Protein AF-A0A164H3R4-F1 (afdb_monomer)

Solvent-accessible surface area (backbone atoms only — not comparable to full-atom values): 14476 Å² total; per-residue (Å²): 121,49,76,81,50,93,71,28,43,35,44,79,75,77,85,81,82,90,82,59,91,98,62,91,83,85,85,86,75,83,68,50,74,48,70,80,78,76,74,48,60,90,44,88,71,33,54,30,43,39,97,91,45,80,39,70,26,86,61,69,56,57,51,77,58,96,95,46,72,50,73,58,58,76,92,74,62,77,85,73,75,78,74,88,74,87,80,81,89,84,76,57,55,76,43,81,49,100,46,97,54,38,38,36,38,37,20,82,87,81,40,34,31,46,43,30,36,79,50,65,42,80,62,78,84,60,96,67,52,84,54,34,20,40,32,66,99,45,86,96,42,66,46,70,83,78,84,74,78,88,76,84,79,95,68,85,82,75,80,85,87,84,89,86,90,83,76,69,75,81,46,48,58,60,45,51,53,51,53,49,53,21,29,52,45,30,54,53,50,53,53,47,51,51,51,53,51,51,53,50,52,51,52,51,52,53,51,53,51,52,52,50,52,50,50,52,53,56,53,54,64,68,69,80,115

Sequence (225 aa):
MDITGPNSFALEGHPFVETSWLRTATEKMTNCRLEEVTLQSECPNCTISSPLGDIPGAINDSFKHDLVTLVWDDSWKEA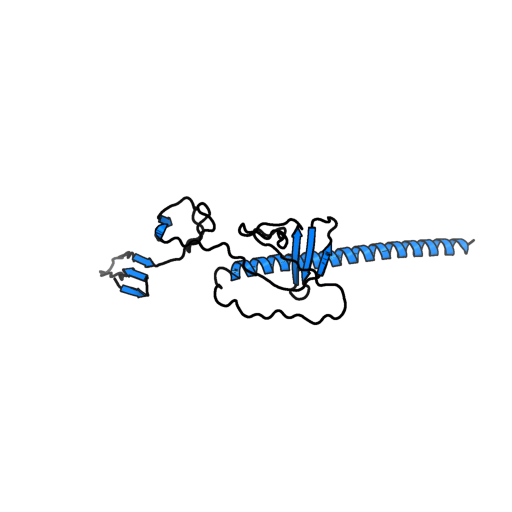KPCELRVIEKGMGVKYSTENDTTFRIRDPIQQLDFIYSMINSSVCGEGNLTSYHPVLGMERVVIAVQEAAKVTDLVEMRPNNTDAVAKMALSELTRVEIEYASHTQYIRDFAMDISNHLAREIRNLQCESRKTAYHAATTTAQYDG

Structure (mmCIF, N/CA/C/O backbone):
data_AF-A0A164H3R4-F1
#
_entry.id   AF-A0A164H3R4-F1
#
loop_
_atom_site.group_PDB
_atom_site.id
_atom_site.type_symbol
_atom_site.label_atom_id
_atom_site.label_alt_id
_atom_site.label_comp_id
_atom_site.label_asym_id
_atom_site.label_entity_id
_atom_site.label_seq_id
_atom_site.pdbx_PDB_ins_code
_atom_site.Cartn_x
_atom_site.Cartn_y
_atom_site.Cartn_z
_atom_site.occupancy
_atom_site.B_iso_or_equiv
_atom_site.auth_seq_id
_atom_site.auth_comp_id
_atom_site.auth_asym_id
_atom_site.auth_atom_id
_atom_site.pdbx_PDB_model_num
ATOM 1 N N . MET A 1 1 ? -14.624 -15.456 41.904 1.00 50.94 1 MET A N 1
ATOM 2 C CA . MET A 1 1 ? -14.276 -14.466 40.870 1.00 50.94 1 MET A CA 1
ATOM 3 C C . MET A 1 1 ? -12.791 -14.298 41.019 1.00 50.94 1 MET A C 1
ATOM 5 O O . MET A 1 1 ? -12.366 -13.735 42.022 1.00 50.94 1 MET A O 1
ATOM 9 N N . ASP A 1 2 ? -12.039 -14.923 40.125 1.00 53.31 2 ASP A N 1
ATOM 10 C CA . ASP A 1 2 ? -10.587 -14.945 40.231 1.00 53.31 2 ASP A CA 1
ATOM 11 C C . ASP A 1 2 ? -10.027 -13.811 39.380 1.00 53.31 2 ASP A C 1
ATOM 13 O O . ASP A 1 2 ? -10.433 -13.598 38.233 1.00 53.31 2 ASP A O 1
ATOM 17 N N . ILE A 1 3 ? -9.142 -13.025 39.991 1.00 54.06 3 ILE A N 1
ATOM 18 C CA . ILE A 1 3 ? -8.429 -11.943 39.320 1.00 54.06 3 ILE A CA 1
ATOM 19 C C . ILE A 1 3 ? -7.242 -12.601 38.619 1.00 54.06 3 ILE A C 1
ATOM 21 O O . ILE A 1 3 ? -6.241 -12.927 39.254 1.00 54.06 3 ILE A O 1
ATOM 25 N N . THR A 1 4 ? -7.379 -12.843 37.318 1.00 54.72 4 THR A N 1
ATOM 26 C CA . THR A 1 4 ? -6.371 -13.536 36.499 1.00 54.72 4 THR A CA 1
ATOM 27 C C . THR A 1 4 ? -5.275 -12.595 35.980 1.00 54.72 4 THR A C 1
ATOM 29 O O . THR A 1 4 ? -4.299 -13.054 35.394 1.00 54.72 4 THR A O 1
ATOM 32 N N . GLY A 1 5 ? -5.408 -11.284 36.213 1.00 55.53 5 GLY A N 1
ATOM 33 C CA . GLY A 1 5 ? -4.424 -10.250 35.880 1.00 55.53 5 GLY A CA 1
ATOM 34 C C . GLY A 1 5 ? -4.969 -8.833 36.119 1.00 55.53 5 GLY A C 1
ATOM 35 O O . GLY A 1 5 ? -6.126 -8.688 36.520 1.00 55.53 5 GLY A O 1
ATOM 36 N N . PRO A 1 6 ? -4.172 -7.772 35.882 1.00 56.38 6 PRO A N 1
ATOM 37 C CA . PRO A 1 6 ? -4.704 -6.412 35.842 1.00 56.38 6 PRO A CA 1
ATOM 38 C C . PRO A 1 6 ? -5.775 -6.325 34.741 1.00 56.38 6 PRO A C 1
ATOM 40 O O . PRO A 1 6 ? -5.517 -6.691 33.599 1.00 56.38 6 PRO A O 1
ATOM 43 N N . ASN A 1 7 ? -6.983 -5.891 35.108 1.00 67.19 7 ASN A N 1
ATOM 44 C CA . ASN A 1 7 ? -8.137 -5.679 34.219 1.00 67.19 7 ASN A CA 1
ATOM 45 C C . ASN A 1 7 ? -8.673 -6.930 33.481 1.00 67.19 7 ASN A C 1
ATOM 47 O O . ASN A 1 7 ? -9.357 -6.809 32.465 1.00 67.19 7 ASN A O 1
ATOM 51 N N . SER A 1 8 ? -8.418 -8.135 34.009 1.00 70.75 8 SER A N 1
ATOM 52 C CA . SER A 1 8 ? -9.007 -9.392 33.522 1.00 70.75 8 SER A CA 1
ATOM 53 C C . SER A 1 8 ? -9.721 -10.112 34.667 1.00 70.75 8 SER A C 1
ATOM 55 O O . SER A 1 8 ? -9.124 -10.382 35.712 1.00 70.75 8 SER A O 1
ATOM 57 N N . PHE A 1 9 ? -11.007 -10.409 34.477 1.00 75.25 9 PHE A N 1
ATOM 58 C CA . PHE A 1 9 ? -11.846 -11.084 35.465 1.00 75.25 9 PHE A CA 1
ATOM 59 C C . PHE A 1 9 ? -12.451 -12.343 34.863 1.00 75.25 9 PHE A C 1
ATOM 61 O O . PHE A 1 9 ? -13.141 -12.280 33.844 1.00 75.25 9 PHE A O 1
ATOM 68 N N . ALA A 1 10 ? -12.248 -13.478 35.526 1.00 76.25 10 ALA A N 1
ATOM 69 C CA . ALA A 1 10 ? -12.825 -14.744 35.105 1.00 76.25 10 ALA A CA 1
ATOM 70 C C . ALA A 1 10 ? -13.746 -15.319 36.189 1.00 76.25 10 ALA A C 1
ATOM 72 O O . ALA A 1 10 ? -13.447 -15.329 37.391 1.00 76.25 10 ALA A O 1
ATOM 73 N N . LEU A 1 11 ? -14.904 -15.801 35.747 1.00 77.62 11 LEU A N 1
ATOM 74 C CA . LEU A 1 11 ? -15.735 -16.734 36.486 1.00 77.62 11 LEU A CA 1
ATOM 75 C C . LEU A 1 11 ? -15.581 -18.094 35.815 1.00 77.62 11 LEU A C 1
ATOM 77 O O . LEU A 1 11 ? -16.298 -18.429 34.869 1.00 77.62 11 LEU A O 1
ATOM 81 N N . GLU A 1 12 ? -14.607 -18.845 36.309 1.00 76.19 12 GLU A N 1
ATOM 82 C CA . GLU A 1 12 ? -14.369 -20.216 35.894 1.00 76.19 12 GLU A CA 1
ATOM 83 C C . GLU A 1 12 ? -15.122 -21.158 36.820 1.00 76.19 12 GLU A C 1
ATOM 85 O O . GLU A 1 12 ? -15.046 -21.057 38.047 1.00 76.19 12 GLU A O 1
ATOM 90 N N . GLY A 1 13 ? -15.854 -22.093 36.232 1.00 69.00 13 GLY A N 1
ATOM 91 C CA . GLY A 1 13 ? -16.275 -23.277 36.949 1.00 69.00 13 GLY A CA 1
ATOM 92 C C . GLY A 1 13 ? -15.837 -24.525 36.210 1.00 69.00 13 GLY A C 1
ATOM 93 O O . GLY A 1 13 ? -15.609 -24.531 34.999 1.00 69.00 13 GLY A O 1
ATOM 94 N N . HIS A 1 14 ? -15.683 -25.586 36.983 1.00 73.38 14 HIS A N 1
ATOM 95 C CA . HIS A 1 14 ? -15.232 -26.872 36.490 1.00 73.38 14 HIS A CA 1
ATOM 96 C C . HIS A 1 14 ? -16.456 -27.778 36.368 1.00 73.38 14 HIS A C 1
ATOM 98 O O . HIS A 1 14 ? -17.249 -27.816 37.313 1.00 73.38 14 HIS A O 1
ATOM 104 N N . PRO A 1 15 ? -16.638 -28.487 35.241 1.00 73.06 15 PRO A N 1
ATOM 105 C CA . PRO A 1 15 ? -17.716 -29.457 35.134 1.00 73.06 15 PRO A CA 1
ATOM 106 C C . PRO A 1 15 ? -17.504 -30.552 36.186 1.00 73.06 15 PRO A C 1
ATOM 108 O O . PRO A 1 15 ? -16.414 -31.123 36.293 1.00 73.06 15 PRO A O 1
ATOM 111 N N . PHE A 1 16 ? -18.537 -30.825 36.974 1.00 72.88 16 PHE A N 1
ATOM 112 C CA . PHE A 1 16 ? -18.572 -31.901 37.946 1.00 72.88 16 PHE A CA 1
ATOM 113 C C . PHE A 1 16 ? -19.740 -32.835 37.631 1.00 72.88 16 PHE A C 1
ATOM 115 O O . PHE A 1 16 ? -20.909 -32.508 37.831 1.00 72.88 16 PHE A O 1
ATOM 122 N N . VAL A 1 17 ? -19.408 -34.054 37.204 1.00 72.94 17 VAL A N 1
ATOM 123 C CA . VAL A 1 17 ? -20.405 -35.064 36.848 1.00 72.94 17 VAL A CA 1
ATOM 124 C C . VAL A 1 17 ? -20.301 -36.258 37.784 1.00 72.94 17 VAL A C 1
ATOM 126 O O . VAL A 1 17 ? -19.368 -37.056 37.699 1.00 72.94 17 VAL A O 1
ATOM 129 N N . GLU A 1 18 ? -21.305 -36.424 38.640 1.00 68.88 18 GLU A N 1
ATOM 130 C CA . GLU A 1 18 ? -21.523 -37.666 39.377 1.00 68.88 18 GLU A CA 1
ATOM 131 C C . GLU A 1 18 ? -22.267 -38.660 38.466 1.00 68.88 18 GLU A C 1
ATOM 133 O O . GLU A 1 18 ? -23.335 -38.357 37.929 1.00 68.88 18 GLU A O 1
ATOM 138 N N . THR A 1 19 ? -21.687 -39.841 38.225 1.00 68.06 19 THR A N 1
ATOM 139 C CA . THR A 1 19 ? -22.251 -40.832 37.290 1.00 68.06 19 THR A CA 1
ATOM 140 C C . THR A 1 19 ? -22.719 -42.095 38.008 1.00 68.06 19 THR A C 1
ATOM 142 O O . THR A 1 19 ? -22.221 -42.463 39.069 1.00 68.06 19 THR A O 1
ATOM 145 N N . SER A 1 20 ? -23.698 -42.777 37.410 1.00 74.25 20 SER A N 1
ATOM 146 C CA . SER A 1 20 ? -24.171 -44.102 37.828 1.00 74.25 20 SER A CA 1
ATOM 147 C C . SER A 1 20 ? -23.976 -45.103 36.689 1.00 74.25 20 SER A C 1
ATOM 149 O O . SER A 1 20 ? -23.917 -44.723 35.517 1.00 74.25 20 SER A O 1
ATOM 151 N N . TRP A 1 21 ? -23.847 -46.389 37.031 1.00 72.81 21 TRP A N 1
ATOM 152 C CA . TRP A 1 21 ? -23.578 -47.450 36.057 1.00 72.81 21 TRP A CA 1
ATOM 153 C C . TRP A 1 21 ? -24.630 -47.467 34.934 1.00 72.81 21 TRP A C 1
ATOM 155 O O . TRP A 1 21 ? -25.827 -47.346 35.192 1.00 72.81 21 TRP A O 1
ATOM 165 N N . LEU A 1 22 ? -24.165 -47.652 33.691 1.00 74.62 22 LEU A N 1
ATOM 166 C CA . LEU A 1 22 ? -24.975 -47.742 32.462 1.00 74.62 22 LEU A CA 1
ATOM 167 C C . LEU A 1 22 ? -25.736 -46.463 32.055 1.00 74.62 22 LEU A C 1
ATOM 169 O O . LEU A 1 22 ? -26.706 -46.545 31.301 1.00 74.62 22 LEU A O 1
ATOM 173 N N . ARG A 1 23 ? -25.303 -45.273 32.493 1.00 74.19 23 ARG A N 1
ATOM 174 C CA . ARG A 1 23 ? -25.837 -43.992 32.000 1.00 74.19 23 ARG A CA 1
ATOM 175 C C . ARG A 1 23 ? -24.753 -43.123 31.376 1.00 74.19 23 ARG A C 1
ATOM 177 O O . ARG A 1 23 ? -23.666 -42.981 31.926 1.00 74.19 23 ARG A O 1
ATOM 184 N N . THR A 1 24 ? -25.086 -42.484 30.259 1.00 76.12 24 THR A N 1
ATOM 185 C CA . THR A 1 24 ? -24.310 -41.370 29.707 1.00 76.12 24 THR A CA 1
ATOM 186 C C . THR A 1 24 ? -24.853 -40.077 30.306 1.00 76.12 24 THR A C 1
ATOM 188 O O . THR A 1 24 ? -26.028 -39.764 30.126 1.00 76.12 24 THR A O 1
ATOM 191 N N . ALA A 1 25 ? -24.014 -39.340 31.029 1.00 75.81 25 ALA A N 1
ATOM 192 C CA . ALA A 1 25 ? -24.326 -37.999 31.507 1.00 75.81 25 ALA A CA 1
ATOM 193 C C . ALA A 1 25 ? -23.465 -36.989 30.743 1.00 75.81 25 ALA A C 1
ATOM 195 O O . ALA A 1 25 ? -22.264 -37.193 30.573 1.00 75.81 25 ALA A O 1
ATOM 196 N N . THR A 1 26 ? -24.087 -35.912 30.273 1.00 75.06 26 THR A N 1
ATOM 197 C CA . THR A 1 26 ? -23.406 -34.778 29.642 1.00 75.06 26 THR A CA 1
ATOM 198 C C . THR A 1 26 ? -23.711 -33.530 30.443 1.00 75.06 26 THR A C 1
ATOM 200 O O . THR A 1 26 ? -24.868 -33.116 30.509 1.00 75.06 26 THR A O 1
ATOM 203 N N . GLU A 1 27 ? -22.680 -32.921 31.012 1.00 77.88 27 GLU A N 1
ATOM 204 C CA . GLU A 1 27 ? -22.771 -31.604 31.626 1.00 77.88 27 GLU A CA 1
ATOM 205 C C . GLU A 1 27 ? -22.155 -30.569 30.688 1.00 77.88 27 GLU A C 1
ATOM 207 O O . GLU A 1 27 ? -21.152 -30.824 30.018 1.00 77.88 27 GLU A O 1
ATOM 212 N N . LYS A 1 28 ? -22.792 -29.403 30.609 1.00 76.81 28 LYS A N 1
ATOM 213 C CA . LYS A 1 28 ? -22.273 -28.250 29.883 1.00 76.81 28 LYS A CA 1
ATOM 214 C C . LYS A 1 28 ? -21.987 -27.161 30.898 1.00 76.81 28 LYS A C 1
ATOM 216 O O . LYS A 1 28 ? -22.884 -26.785 31.645 1.00 76.81 28 LYS A O 1
ATOM 221 N N . MET A 1 29 ? -20.764 -26.649 30.875 1.00 77.50 29 MET A N 1
ATOM 222 C CA . MET A 1 29 ? -20.365 -25.493 31.666 1.00 77.50 29 MET A CA 1
ATOM 223 C C . MET A 1 29 ? -20.132 -24.297 30.745 1.00 77.50 29 MET A C 1
ATOM 225 O O . MET A 1 29 ? -19.685 -24.456 29.609 1.00 77.50 29 MET A O 1
ATOM 229 N N . THR A 1 30 ? -20.473 -23.099 31.210 1.00 80.00 30 THR A N 1
ATOM 230 C CA . THR A 1 30 ? -20.231 -21.841 30.494 1.00 80.00 30 THR A CA 1
ATOM 231 C C . THR A 1 30 ? -19.463 -20.918 31.420 1.00 80.00 30 THR A C 1
ATOM 233 O O . THR A 1 30 ? -19.979 -20.519 32.460 1.00 80.00 30 THR A O 1
ATOM 236 N N . ASN A 1 31 ? -18.227 -20.608 31.041 1.00 81.75 31 ASN A N 1
ATOM 237 C CA . ASN A 1 31 ? -17.371 -19.698 31.791 1.00 81.75 31 ASN A CA 1
ATOM 238 C C . ASN A 1 31 ? -17.560 -18.274 31.270 1.00 81.75 31 ASN A C 1
ATOM 240 O O . ASN A 1 31 ? -17.675 -18.062 30.061 1.00 81.75 31 ASN A O 1
ATOM 244 N N . CYS A 1 32 ? -17.565 -17.305 32.182 1.00 83.12 32 CYS A N 1
ATOM 245 C CA . CYS A 1 32 ? -17.643 -15.890 31.835 1.00 83.12 32 CYS A CA 1
ATOM 246 C C . CYS A 1 32 ? -16.270 -15.255 32.024 1.00 83.12 32 CYS A C 1
ATOM 248 O O . CYS A 1 32 ? -15.650 -15.426 33.073 1.00 83.12 32 CYS A O 1
ATOM 250 N N . ARG A 1 33 ? -15.812 -14.492 31.033 1.00 84.25 33 ARG A N 1
ATOM 251 C CA . ARG A 1 33 ? -14.551 -13.753 31.096 1.00 84.25 33 ARG A CA 1
ATOM 252 C C . ARG A 1 33 ? -14.782 -12.315 30.656 1.00 84.25 33 ARG A C 1
ATOM 254 O O . ARG A 1 33 ? -15.471 -12.082 29.667 1.00 84.25 33 ARG A O 1
ATOM 261 N N . LEU A 1 34 ? -14.210 -11.380 31.400 1.00 87.38 34 LEU A N 1
ATOM 262 C CA . LEU A 1 34 ? -14.180 -9.960 31.085 1.00 87.38 34 LEU A CA 1
ATOM 263 C C . LEU A 1 34 ? -12.723 -9.539 30.924 1.00 87.38 34 LEU A C 1
ATOM 265 O O . LEU A 1 34 ? -11.925 -9.752 31.836 1.00 87.38 34 LEU A O 1
ATOM 269 N N . GLU A 1 35 ? -12.391 -8.953 29.778 1.00 84.88 35 GLU A N 1
ATOM 270 C CA . GLU A 1 35 ? -11.041 -8.490 29.459 1.00 84.88 35 GLU A CA 1
ATOM 271 C C . GLU A 1 35 ? -11.088 -7.105 28.829 1.00 84.88 35 GLU A C 1
ATOM 273 O O . GLU A 1 35 ? -11.971 -6.812 28.021 1.00 84.88 35 GLU A O 1
ATOM 278 N N . GLU A 1 36 ? -10.115 -6.271 29.180 1.00 84.44 36 GLU A N 1
ATOM 279 C CA . GLU A 1 36 ? -9.886 -5.007 28.495 1.00 84.44 36 GLU A CA 1
ATOM 280 C C . GLU A 1 36 ? -9.239 -5.250 27.127 1.00 84.44 36 GLU A C 1
ATOM 282 O O . GLU A 1 36 ? -8.265 -5.994 26.996 1.00 84.44 36 GLU A O 1
ATOM 287 N N . VAL A 1 37 ? -9.779 -4.602 26.097 1.00 84.31 37 VAL A N 1
ATOM 288 C CA . VAL A 1 37 ? -9.265 -4.666 24.729 1.00 84.31 37 VAL A CA 1
ATOM 289 C C . VAL A 1 37 ? -9.191 -3.272 24.131 1.00 84.31 37 VAL A C 1
ATOM 291 O O . VAL A 1 37 ? -9.938 -2.374 24.511 1.00 84.31 37 VAL A O 1
ATOM 294 N N . THR A 1 38 ? -8.295 -3.091 23.164 1.00 82.69 38 THR A N 1
ATOM 295 C CA . THR A 1 38 ? -8.162 -1.812 22.461 1.00 82.69 38 THR A CA 1
ATOM 296 C C . THR A 1 38 ? -8.998 -1.823 21.188 1.00 82.69 38 THR A C 1
ATOM 298 O O . THR A 1 38 ? -8.930 -2.766 20.400 1.00 82.69 38 THR A O 1
ATOM 301 N N . LEU A 1 39 ? -9.786 -0.766 21.001 1.00 83.38 39 LEU A N 1
ATOM 302 C CA . LEU A 1 39 ? -10.551 -0.503 19.785 1.00 83.38 39 LEU A CA 1
ATOM 303 C C . LEU A 1 39 ? -9.950 0.715 19.092 1.00 83.38 39 LEU A C 1
ATOM 305 O O . LEU A 1 39 ? -9.566 1.682 19.752 1.00 83.38 39 LEU A O 1
ATOM 309 N N . GLN A 1 40 ? -9.846 0.670 17.767 1.00 82.31 40 GLN A N 1
ATOM 310 C CA . GLN A 1 40 ? -9.266 1.763 16.987 1.00 82.31 40 GLN A CA 1
ATOM 311 C C . GLN A 1 40 ? -10.179 2.108 15.820 1.00 82.31 40 GLN A C 1
ATOM 313 O O . GLN A 1 40 ? -10.639 1.227 15.106 1.00 82.31 40 GLN A O 1
ATOM 318 N N . SER A 1 41 ? -10.436 3.395 15.616 1.00 80.75 41 SER A N 1
ATOM 319 C CA . SER A 1 41 ? -11.149 3.886 14.441 1.00 80.75 41 SER A CA 1
ATOM 320 C C . SER A 1 41 ? -10.475 5.148 13.933 1.00 80.75 41 SER A C 1
ATOM 322 O O . SER A 1 41 ? -10.015 5.981 14.715 1.00 80.75 41 SER A O 1
ATOM 324 N N . GLU A 1 42 ? -10.404 5.275 12.615 1.00 73.62 42 GLU A N 1
ATOM 325 C CA . GLU A 1 42 ? -9.741 6.392 11.941 1.00 73.62 42 GLU A CA 1
ATOM 326 C C . GLU A 1 42 ? -10.621 7.640 11.875 1.00 73.62 42 GLU A C 1
ATOM 328 O O . GLU A 1 42 ? -10.118 8.758 11.787 1.00 73.62 42 GLU A O 1
ATOM 333 N N . CYS A 1 43 ? -11.944 7.464 11.906 1.00 74.00 43 CYS A N 1
ATOM 334 C CA . CYS A 1 43 ? -12.896 8.562 11.838 1.00 74.00 43 CYS A CA 1
ATOM 335 C C . CYS A 1 43 ? -14.201 8.221 12.574 1.00 74.00 43 CYS A C 1
ATOM 337 O O . CYS A 1 43 ? -14.516 7.046 12.737 1.00 74.00 43 CYS A O 1
ATOM 339 N N . PRO A 1 44 ? -15.006 9.218 12.996 1.00 71.75 44 PRO A N 1
ATOM 340 C CA . PRO A 1 44 ? -16.217 8.984 13.790 1.00 71.75 44 PRO A CA 1
ATOM 341 C C . PRO A 1 44 ? -17.216 7.975 13.204 1.00 71.75 44 PRO A C 1
ATOM 343 O O . PRO A 1 44 ? -17.887 7.309 13.973 1.00 71.75 44 PRO A O 1
ATOM 346 N N . ASN A 1 45 ? -17.277 7.832 11.875 1.00 74.62 45 ASN A N 1
ATOM 347 C CA . ASN A 1 45 ? -18.178 6.897 11.186 1.00 74.62 45 ASN A CA 1
ATOM 348 C C . ASN A 1 45 ? -17.427 5.800 10.405 1.00 74.62 45 ASN A C 1
ATOM 350 O O . ASN A 1 45 ? -18.017 5.127 9.560 1.00 74.62 45 ASN A O 1
ATOM 354 N N . CYS A 1 46 ? -16.123 5.651 10.637 1.00 81.56 46 CYS A N 1
ATOM 355 C CA . CYS A 1 46 ? -15.301 4.632 9.993 1.00 81.56 46 CYS A CA 1
ATOM 356 C C . CYS A 1 46 ? -15.433 3.300 10.725 1.00 81.56 46 CYS A C 1
ATOM 358 O O . CYS A 1 46 ? -15.795 3.255 11.900 1.00 81.56 46 CYS A O 1
ATOM 360 N N . THR A 1 47 ? -15.091 2.212 10.040 1.00 83.94 47 THR A N 1
ATOM 361 C CA . THR A 1 47 ? -14.986 0.891 10.658 1.00 83.94 47 THR A CA 1
ATOM 362 C C . THR A 1 47 ? -14.084 0.933 11.889 1.00 83.94 47 THR A C 1
ATOM 364 O O . THR A 1 47 ? -13.019 1.552 11.882 1.00 83.94 47 THR A O 1
ATOM 367 N N . ILE A 1 48 ? -14.537 0.289 12.959 1.00 85.19 48 ILE A N 1
ATOM 368 C CA . ILE A 1 48 ? -13.784 0.145 14.199 1.00 85.19 48 ILE A CA 1
ATOM 369 C C . ILE A 1 48 ? -13.024 -1.174 14.100 1.00 85.19 48 ILE A C 1
ATOM 371 O O . ILE A 1 48 ? -13.633 -2.241 14.031 1.00 85.19 48 ILE A O 1
ATOM 375 N N . SER A 1 49 ? -11.700 -1.104 14.101 1.00 82.56 49 SER A N 1
ATOM 376 C CA . SER A 1 49 ? -10.841 -2.276 14.189 1.00 82.56 49 SER A CA 1
ATOM 377 C C . SER A 1 49 ? -10.887 -2.827 15.614 1.00 82.56 49 SER A C 1
ATOM 379 O O . SER A 1 49 ? -10.638 -2.100 16.585 1.00 82.56 49 SER A O 1
ATOM 381 N N . SER A 1 50 ? -11.234 -4.107 15.738 1.00 83.19 50 SER A N 1
ATOM 382 C CA . SER A 1 50 ? -11.326 -4.824 17.008 1.00 83.19 50 SER A CA 1
ATOM 383 C C . SER A 1 50 ? -10.601 -6.172 16.937 1.00 83.19 50 SER A C 1
ATOM 385 O O . SER A 1 50 ? -10.374 -6.692 15.842 1.00 83.19 50 SER A O 1
ATOM 387 N N . PRO A 1 51 ? -10.313 -6.819 18.083 1.00 79.94 51 PRO A N 1
ATOM 388 C CA . PRO A 1 51 ? -9.800 -8.191 18.098 1.00 79.94 51 PRO A CA 1
ATOM 389 C C . PRO A 1 51 ? -10.723 -9.221 17.425 1.00 79.94 51 PRO A C 1
ATOM 391 O O . PRO A 1 51 ? -10.276 -10.318 17.104 1.00 79.94 51 PRO A O 1
ATOM 394 N N . LEU A 1 52 ? -12.004 -8.887 17.225 1.00 80.88 52 LEU A N 1
ATOM 395 C CA . LEU A 1 52 ? -12.990 -9.732 16.543 1.00 80.88 52 LEU A CA 1
ATOM 396 C C . LEU A 1 52 ? -13.070 -9.448 15.032 1.00 80.88 52 LEU A C 1
ATOM 398 O O . LEU A 1 52 ? -13.879 -10.060 14.341 1.00 80.88 52 LEU A O 1
ATOM 402 N N . GLY A 1 53 ? -12.244 -8.527 14.527 1.00 81.00 53 GLY A N 1
ATOM 403 C CA . GLY A 1 53 ? -12.294 -8.009 13.163 1.00 81.00 53 GLY A CA 1
ATOM 404 C C . GLY A 1 53 ? -12.936 -6.624 13.082 1.00 81.00 53 GLY A C 1
ATOM 405 O O . GLY A 1 53 ? -13.076 -5.921 14.089 1.00 81.00 53 GLY A O 1
ATOM 406 N N . ASP A 1 54 ? -13.309 -6.230 11.868 1.00 82.75 54 ASP A N 1
ATOM 407 C CA . ASP A 1 54 ? -13.843 -4.899 11.590 1.00 82.75 54 ASP A CA 1
ATOM 408 C C . ASP A 1 54 ? -15.330 -4.795 11.941 1.00 82.75 54 ASP A C 1
ATOM 410 O O . ASP A 1 54 ? -16.170 -5.568 11.474 1.00 82.75 54 ASP A O 1
ATOM 414 N N . ILE A 1 55 ? -15.657 -3.796 12.757 1.00 86.19 55 ILE A N 1
ATOM 415 C CA . ILE A 1 55 ? -17.011 -3.507 13.228 1.00 86.19 55 ILE A CA 1
ATOM 416 C C . ILE A 1 55 ? -17.544 -2.270 12.491 1.00 86.19 55 ILE A C 1
ATOM 418 O O . ILE A 1 55 ? -16.794 -1.313 12.274 1.00 86.19 55 ILE A O 1
ATOM 422 N N . PRO A 1 56 ? -18.837 -2.221 12.124 1.00 82.56 56 PRO A N 1
ATOM 423 C CA . PRO A 1 56 ? -19.441 -1.017 11.564 1.00 82.56 56 PRO A CA 1
ATOM 424 C C . PRO A 1 56 ? -19.348 0.178 12.526 1.00 82.56 56 PRO A C 1
ATOM 426 O O . PRO A 1 56 ? -19.788 0.096 13.669 1.00 82.56 56 PRO A O 1
ATOM 429 N N . GLY A 1 57 ? -18.842 1.315 12.042 1.00 75.12 57 GLY A N 1
ATOM 430 C CA . GLY A 1 57 ? -18.621 2.519 12.857 1.00 75.12 57 GLY A CA 1
ATOM 431 C C . GLY A 1 57 ? -19.870 3.243 13.350 1.00 75.12 57 GLY A C 1
ATOM 432 O O . GLY A 1 57 ? -19.775 4.077 14.236 1.00 75.12 57 GLY A O 1
ATOM 433 N N . ALA A 1 58 ? -21.043 2.944 12.785 1.00 74.75 58 ALA A N 1
ATOM 434 C CA . ALA A 1 58 ? -22.309 3.566 13.185 1.00 74.75 58 ALA A CA 1
ATOM 435 C C . ALA A 1 58 ? -22.904 2.974 14.477 1.00 74.75 58 ALA A C 1
ATOM 437 O O . ALA A 1 58 ? -24.001 3.357 14.884 1.00 74.75 58 ALA A O 1
ATOM 438 N N . ILE A 1 59 ? -22.234 1.983 15.066 1.00 77.00 59 ILE A N 1
ATOM 439 C CA . ILE A 1 59 ? -22.675 1.310 16.281 1.00 77.00 59 ILE A CA 1
ATOM 440 C C . ILE A 1 59 ? -22.065 2.046 17.466 1.00 77.00 59 ILE A C 1
ATOM 442 O O . ILE A 1 59 ? -20.853 2.234 17.519 1.00 77.00 59 ILE A O 1
ATOM 446 N N . ASN A 1 60 ? -22.911 2.423 18.418 1.00 77.50 60 ASN A N 1
ATOM 447 C CA . ASN A 1 60 ? -22.490 3.079 19.646 1.00 77.50 60 ASN A CA 1
ATOM 448 C C . ASN A 1 60 ? -22.610 2.104 20.820 1.00 77.50 60 ASN A C 1
ATOM 450 O O . ASN A 1 60 ? -23.456 1.204 20.808 1.00 77.50 60 ASN A O 1
ATOM 454 N N . ASP A 1 61 ? -21.773 2.320 21.829 1.00 82.75 61 ASP A N 1
ATOM 455 C CA . ASP A 1 61 ? -21.752 1.667 23.142 1.00 82.75 61 ASP A CA 1
ATOM 456 C C . ASP A 1 61 ? -21.366 0.184 23.162 1.00 82.75 61 ASP A C 1
ATOM 458 O O . ASP A 1 61 ? -20.577 -0.241 24.006 1.00 82.75 61 ASP A O 1
ATOM 462 N N . SER A 1 62 ? -21.928 -0.646 22.280 1.00 88.44 62 SER A N 1
ATOM 463 C CA . SER A 1 62 ? -21.658 -2.082 22.310 1.00 88.44 62 SER A CA 1
ATOM 464 C C . SER A 1 62 ? -21.82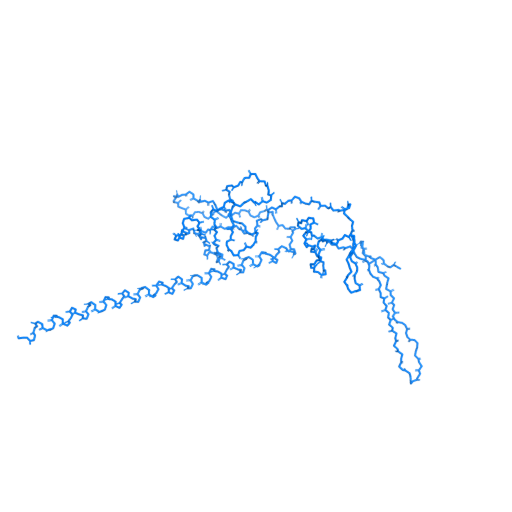8 -2.787 20.974 1.00 88.44 62 SER A C 1
ATOM 466 O O . SER A 1 62 ? -22.697 -2.464 20.168 1.00 88.44 62 SER A O 1
ATOM 468 N N . PHE A 1 63 ? -21.032 -3.835 20.783 1.00 89.25 63 PHE A N 1
ATOM 469 C CA . PHE A 1 63 ? -21.134 -4.744 19.654 1.00 89.25 63 PHE A CA 1
ATOM 470 C C . PHE A 1 63 ? -21.089 -6.186 20.138 1.00 89.25 63 PHE A C 1
ATOM 472 O O . PHE A 1 63 ? -20.198 -6.574 20.891 1.00 89.25 63 PHE A O 1
ATOM 479 N N . LYS A 1 64 ? -22.044 -6.996 19.684 1.00 88.50 64 LYS A N 1
ATOM 480 C CA . LYS A 1 64 ? -22.112 -8.415 20.017 1.00 88.50 64 LYS A CA 1
ATOM 481 C C . LYS A 1 64 ? -21.823 -9.259 18.784 1.00 88.50 64 LYS A C 1
ATOM 483 O O . LYS A 1 64 ? -22.520 -9.138 17.779 1.00 88.50 64 LYS A O 1
ATOM 488 N N . HIS A 1 65 ? -20.869 -10.171 18.919 1.00 85.69 65 HIS A N 1
ATOM 489 C CA . HIS A 1 65 ? -20.581 -11.212 17.944 1.00 85.69 65 HIS A CA 1
ATOM 490 C C . HIS A 1 65 ? -20.567 -12.572 18.654 1.00 85.69 65 HIS A C 1
ATOM 492 O O . HIS A 1 65 ? -19.728 -12.832 19.517 1.00 85.69 65 HIS A O 1
ATOM 498 N N . ASP A 1 66 ? -21.518 -13.441 18.310 1.00 86.31 66 ASP A N 1
ATOM 499 C CA . ASP A 1 66 ? -21.750 -14.738 18.959 1.00 86.31 66 ASP A CA 1
ATOM 500 C C . ASP A 1 66 ? -21.882 -14.654 20.495 1.00 86.31 66 ASP A C 1
ATOM 502 O O . ASP A 1 66 ? -22.886 -14.159 21.021 1.00 86.31 66 ASP A O 1
ATOM 506 N N . LEU A 1 67 ? -20.886 -15.178 21.216 1.00 85.25 67 LEU A N 1
ATOM 507 C CA . LEU A 1 67 ? -20.816 -15.233 22.679 1.00 85.25 67 LEU A CA 1
ATOM 508 C C . LEU A 1 67 ? -19.969 -14.099 23.274 1.00 85.25 67 LEU A C 1
ATOM 510 O O . LEU A 1 67 ? -19.831 -14.031 24.493 1.00 85.25 67 LEU A O 1
ATOM 514 N N . VAL A 1 68 ? -19.409 -13.223 22.437 1.00 88.00 68 VAL A N 1
ATOM 515 C CA . VAL A 1 68 ? -18.555 -12.113 22.861 1.00 88.00 68 VAL A CA 1
ATOM 516 C C . VAL A 1 68 ? -19.295 -10.796 22.666 1.00 88.00 68 VAL A C 1
ATOM 518 O O . VAL A 1 68 ? -19.888 -10.543 21.615 1.00 88.00 68 VAL A O 1
ATOM 521 N N . THR A 1 69 ? -19.236 -9.941 23.683 1.00 90.12 69 THR A N 1
ATOM 522 C CA . THR A 1 69 ? -19.767 -8.579 23.632 1.00 90.12 69 THR A CA 1
ATOM 523 C C . THR A 1 69 ? -18.637 -7.613 23.939 1.00 90.12 69 THR A C 1
ATOM 525 O O . THR A 1 69 ? -18.023 -7.689 25.000 1.00 90.12 69 THR A O 1
ATOM 528 N N . LEU A 1 70 ? -18.377 -6.707 23.008 1.00 89.31 70 LEU A N 1
ATOM 529 C CA . LEU A 1 70 ? -17.510 -5.556 23.194 1.00 89.31 70 LEU A CA 1
ATOM 530 C C . LEU A 1 70 ? -18.361 -4.395 23.692 1.00 89.31 70 LEU A C 1
ATOM 532 O O . LEU A 1 70 ? -19.459 -4.178 23.180 1.00 89.31 70 LEU A O 1
ATOM 536 N N . VAL A 1 71 ? -17.860 -3.669 24.685 1.00 89.44 71 VAL A N 1
ATOM 537 C CA . VAL A 1 71 ? -18.523 -2.499 25.265 1.00 89.44 71 VAL A CA 1
ATOM 538 C C . VAL A 1 71 ? -17.491 -1.389 25.383 1.00 89.44 71 VAL A C 1
ATOM 540 O O . VAL A 1 71 ? -16.375 -1.637 25.837 1.00 89.44 71 VAL A O 1
ATOM 543 N N . TRP A 1 72 ? -17.855 -0.185 24.962 1.00 89.12 72 TRP A N 1
ATOM 544 C CA . TRP A 1 72 ? -17.022 1.006 25.055 1.00 89.12 72 TRP A CA 1
ATOM 545 C C . TRP A 1 72 ? -17.888 2.234 25.327 1.00 89.12 72 TRP A C 1
ATOM 547 O O . TRP A 1 72 ? -19.103 2.201 25.174 1.00 89.12 72 TRP A O 1
ATOM 557 N N . ASP A 1 73 ? -17.252 3.318 25.750 1.00 84.69 73 ASP A N 1
ATOM 558 C CA . ASP A 1 73 ? -17.902 4.602 25.994 1.00 84.69 73 ASP A CA 1
ATOM 559 C C . ASP A 1 73 ? -17.028 5.696 25.374 1.00 84.69 73 ASP A C 1
ATOM 561 O O . ASP A 1 73 ? -15.808 5.730 25.574 1.00 84.69 73 ASP A O 1
ATOM 565 N N . ASP A 1 74 ? -17.661 6.579 24.603 1.00 81.19 74 ASP A N 1
ATOM 566 C CA . ASP A 1 74 ? -17.010 7.690 23.908 1.00 81.19 74 ASP A CA 1
ATOM 567 C C . ASP A 1 74 ? -16.316 8.671 24.867 1.00 81.19 74 ASP A C 1
ATOM 569 O O . ASP A 1 74 ? -15.401 9.385 24.462 1.00 81.19 74 ASP A O 1
ATOM 573 N N . SER A 1 75 ? -16.683 8.678 26.150 1.00 81.69 75 SER A N 1
ATOM 574 C CA . SER A 1 75 ? -16.025 9.472 27.197 1.00 81.69 75 SER A CA 1
ATOM 575 C C . SER A 1 75 ? -14.550 9.100 27.393 1.00 81.69 75 SER A C 1
ATOM 577 O O . SER A 1 75 ? -13.761 9.928 27.843 1.00 81.69 75 SER A O 1
ATOM 579 N N . TRP A 1 76 ? -14.170 7.869 27.038 1.00 75.06 76 TRP A N 1
ATOM 580 C CA . TRP A 1 76 ? -12.798 7.351 27.112 1.00 75.06 76 TRP A CA 1
ATOM 581 C C . TRP A 1 76 ? -12.084 7.391 25.760 1.0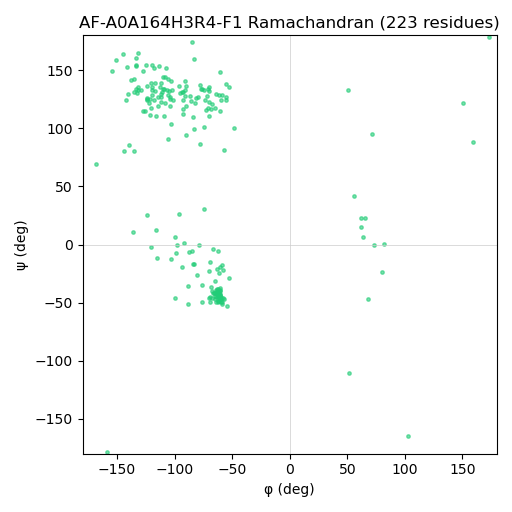0 75.06 76 TRP A C 1
ATOM 583 O O . TRP A 1 76 ? -10.979 6.868 25.612 1.00 75.06 76 TRP A O 1
ATOM 593 N N . LYS A 1 77 ? -12.711 7.998 24.749 1.00 79.56 77 LYS A N 1
ATOM 594 C CA . LYS A 1 77 ? -12.144 8.107 23.414 1.00 79.56 77 LYS A CA 1
ATOM 595 C C . LYS A 1 77 ? -10.964 9.067 23.417 1.00 79.56 77 LYS A C 1
ATOM 597 O O . LYS A 1 77 ? -11.114 10.285 23.493 1.00 79.56 77 LYS A O 1
ATOM 602 N N . GLU A 1 78 ? -9.779 8.512 23.229 1.00 80.62 78 GLU A N 1
ATOM 603 C CA . GLU A 1 78 ? -8.582 9.298 22.968 1.00 80.62 78 GLU A CA 1
ATOM 604 C C . GLU A 1 78 ? -8.488 9.624 21.474 1.00 80.62 78 GLU A C 1
ATOM 606 O O . GLU A 1 78 ? -8.211 8.761 20.637 1.00 80.62 78 GLU A O 1
ATOM 611 N N . ALA A 1 79 ? -8.699 10.893 21.123 1.00 74.88 79 ALA A N 1
ATOM 612 C CA . ALA A 1 79 ? -8.391 11.383 19.788 1.00 74.88 79 ALA A CA 1
ATOM 613 C C . ALA A 1 79 ? -6.872 11.531 19.650 1.00 74.88 79 ALA A C 1
ATOM 615 O O . ALA A 1 79 ? -6.279 12.503 20.121 1.00 74.88 79 ALA A O 1
ATOM 616 N N . LYS A 1 80 ? -6.231 10.559 18.999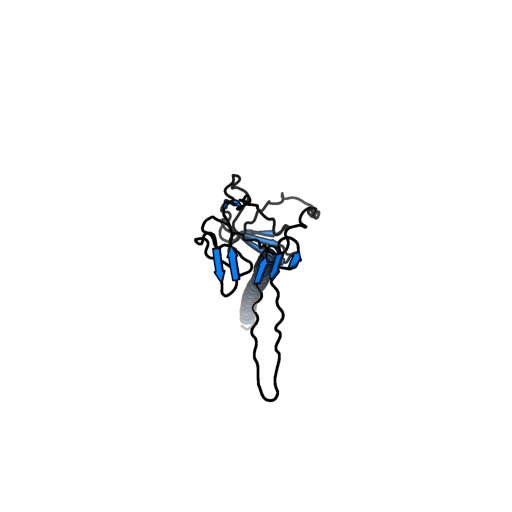 1.00 72.75 80 LYS A N 1
ATOM 617 C CA . LYS A 1 80 ? -4.830 10.706 18.600 1.00 72.75 80 LYS A CA 1
ATOM 618 C C . LYS A 1 80 ? -4.755 11.616 17.372 1.00 72.75 80 LYS A C 1
ATOM 620 O O . LYS A 1 80 ? -5.546 11.427 16.444 1.00 72.75 80 LYS A O 1
ATOM 625 N N . PRO A 1 81 ? -3.844 12.606 17.348 1.00 70.94 81 PRO A N 1
ATOM 626 C CA . PRO A 1 81 ? -3.626 13.397 16.147 1.00 70.94 81 PRO A CA 1
ATOM 627 C C . PRO A 1 81 ? -3.170 12.476 15.014 1.00 70.94 81 PRO A C 1
ATOM 629 O O . PRO A 1 81 ? -2.516 11.459 15.252 1.00 70.94 81 PRO A O 1
ATOM 632 N N . CYS A 1 82 ? -3.528 12.832 13.783 1.00 69.94 82 CYS A N 1
ATOM 633 C CA . CYS A 1 82 ? -3.076 12.100 12.610 1.00 69.94 82 CYS A CA 1
ATOM 634 C C . CYS A 1 82 ? -1.541 12.156 12.550 1.00 69.94 82 CYS A C 1
ATOM 636 O O . CYS A 1 82 ? -0.953 13.231 12.440 1.00 69.94 82 CYS A O 1
ATOM 638 N N . GLU A 1 83 ? -0.901 10.994 12.687 1.00 70.19 83 GLU A N 1
ATOM 639 C CA . GLU A 1 83 ? 0.552 10.853 12.781 1.00 70.19 83 GLU A CA 1
ATOM 640 C C . GLU A 1 83 ? 1.065 10.163 11.515 1.00 70.19 83 GLU A C 1
ATOM 642 O O . GLU A 1 83 ? 0.653 9.051 11.177 1.00 70.19 83 GLU A O 1
ATOM 647 N N . LEU A 1 84 ? 1.981 10.825 10.808 1.00 70.75 84 LEU A N 1
ATOM 648 C CA . LEU A 1 84 ? 2.702 10.212 9.701 1.00 70.75 84 LEU A CA 1
ATOM 649 C C . LEU A 1 84 ? 3.707 9.204 10.247 1.00 70.75 84 LEU A C 1
ATOM 651 O O . LEU A 1 84 ? 4.556 9.538 11.071 1.00 70.75 84 LEU A O 1
ATOM 655 N N . ARG A 1 85 ? 3.656 7.980 9.725 1.00 74.88 85 ARG A N 1
ATOM 656 C CA . ARG A 1 85 ? 4.664 6.964 10.009 1.00 74.88 85 ARG A CA 1
ATOM 657 C C . ARG A 1 85 ? 5.596 6.824 8.818 1.00 74.88 85 ARG A C 1
ATOM 659 O O . ARG A 1 85 ? 5.148 6.532 7.712 1.00 74.88 85 ARG A O 1
ATOM 666 N N . VAL A 1 86 ? 6.896 6.974 9.055 1.00 77.56 86 VAL A N 1
ATOM 667 C CA . VAL A 1 86 ? 7.908 6.608 8.060 1.00 77.56 86 VAL A CA 1
ATOM 668 C C . VAL A 1 86 ? 7.944 5.086 7.977 1.00 77.56 86 VAL A C 1
ATOM 670 O O . VAL A 1 86 ? 8.196 4.416 8.975 1.00 77.56 86 VAL A O 1
ATOM 673 N N . ILE A 1 87 ? 7.615 4.558 6.802 1.00 78.56 87 ILE A N 1
ATOM 674 C CA . ILE A 1 87 ? 7.590 3.116 6.536 1.00 78.56 87 ILE A CA 1
ATOM 675 C C . ILE A 1 87 ? 8.971 2.675 6.076 1.00 78.56 87 ILE A C 1
ATOM 677 O O . ILE A 1 87 ? 9.538 1.776 6.675 1.00 78.56 87 ILE A O 1
ATOM 681 N N . GLU A 1 88 ? 9.518 3.378 5.085 1.00 79.62 88 GLU A N 1
ATOM 682 C CA . GLU A 1 88 ? 10.834 3.105 4.524 1.00 79.62 88 GLU A CA 1
ATOM 683 C C . GLU A 1 88 ? 11.589 4.388 4.184 1.00 79.62 88 GLU A C 1
ATOM 685 O O . GLU A 1 88 ? 10.992 5.434 3.900 1.00 79.62 88 GLU A O 1
ATOM 690 N N . LYS A 1 89 ? 12.922 4.304 4.210 1.00 83.31 89 LYS A N 1
ATOM 691 C CA . LYS A 1 89 ? 13.822 5.395 3.821 1.00 83.31 89 LYS A CA 1
ATOM 692 C C . LYS A 1 89 ? 15.027 4.833 3.077 1.00 83.31 89 LYS A C 1
ATOM 694 O O . LYS A 1 89 ? 15.771 4.020 3.611 1.00 83.31 89 LYS A O 1
ATOM 699 N N . GLY A 1 90 ? 15.263 5.330 1.869 1.00 81.56 90 GLY A N 1
ATOM 700 C CA . GLY A 1 90 ? 16.355 4.863 1.019 1.00 81.56 90 GLY A CA 1
ATOM 701 C C . GLY A 1 90 ? 16.741 5.875 -0.050 1.00 81.56 90 GLY A C 1
ATOM 702 O O . GLY A 1 90 ? 16.182 6.972 -0.124 1.00 81.56 90 GLY A O 1
ATOM 703 N N . MET A 1 91 ? 17.714 5.495 -0.874 1.00 81.75 91 MET A N 1
ATOM 704 C CA . MET A 1 91 ? 18.112 6.242 -2.064 1.00 81.75 91 MET A CA 1
ATOM 705 C C . MET A 1 91 ? 17.712 5.443 -3.298 1.00 81.75 91 MET A C 1
ATOM 707 O O . MET A 1 91 ? 18.019 4.261 -3.404 1.00 81.75 91 MET A O 1
ATOM 711 N N . GLY A 1 92 ? 17.060 6.103 -4.249 1.00 84.12 92 GLY A N 1
ATOM 712 C CA . GLY A 1 92 ? 16.626 5.477 -5.489 1.00 84.12 92 GLY A CA 1
ATOM 713 C C . GLY A 1 92 ? 16.968 6.319 -6.707 1.00 84.12 92 GLY A C 1
ATOM 714 O O . GLY A 1 92 ? 17.195 7.527 -6.620 1.00 84.12 92 GLY A O 1
ATOM 715 N N . VAL A 1 93 ? 16.984 5.670 -7.865 1.00 85.81 93 VAL A N 1
ATOM 716 C CA . VAL A 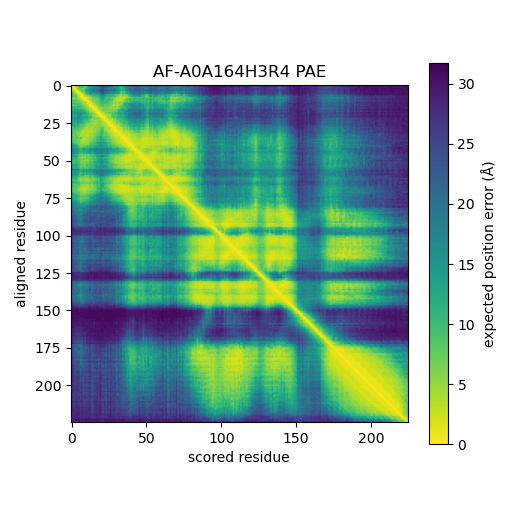1 93 ? 17.104 6.332 -9.161 1.00 85.81 93 VAL A CA 1
ATOM 717 C C . VAL A 1 93 ? 15.708 6.741 -9.617 1.00 85.81 93 VAL A C 1
ATOM 719 O O . VAL A 1 93 ? 14.811 5.902 -9.719 1.00 85.81 93 VAL A O 1
ATOM 722 N N . LYS A 1 94 ? 15.522 8.037 -9.882 1.00 86.50 94 LYS A N 1
ATOM 723 C CA . LYS A 1 94 ? 14.281 8.597 -10.424 1.00 86.50 94 LYS A CA 1
ATOM 724 C C . LYS A 1 94 ? 14.298 8.523 -11.951 1.00 86.50 94 LYS A C 1
ATOM 726 O O . LYS A 1 94 ? 15.216 9.030 -12.593 1.00 86.50 94 LYS A O 1
ATOM 731 N N . TYR A 1 95 ? 13.250 7.948 -12.521 1.00 83.06 95 TYR A N 1
ATOM 732 C CA . TYR A 1 95 ? 12.982 7.900 -13.952 1.00 83.06 95 TYR A CA 1
ATOM 733 C C . TYR A 1 95 ? 11.750 8.752 -14.260 1.00 83.06 95 TYR A C 1
ATOM 735 O O . TYR A 1 95 ? 10.734 8.680 -13.561 1.00 83.06 95 TYR A O 1
ATOM 743 N N . SER A 1 96 ? 11.839 9.556 -15.320 1.00 76.06 96 SER A N 1
ATOM 744 C CA . SER A 1 96 ? 10.658 10.198 -15.898 1.00 76.06 96 SER A CA 1
ATOM 745 C C . SER A 1 96 ? 9.893 9.165 -16.713 1.00 76.06 96 SER A C 1
ATOM 747 O O . SER A 1 96 ? 10.503 8.423 -17.486 1.00 76.06 96 SER A O 1
ATOM 749 N N . THR A 1 97 ? 8.575 9.105 -16.542 1.00 70.06 97 THR A N 1
ATOM 750 C CA . THR A 1 97 ? 7.720 8.354 -17.472 1.00 70.06 97 THR A CA 1
ATOM 751 C C . THR A 1 97 ? 7.369 9.230 -18.679 1.00 70.06 97 THR A C 1
ATOM 753 O O . THR A 1 97 ? 7.734 10.405 -18.709 1.00 70.06 97 THR A O 1
ATOM 756 N N . GLU A 1 98 ? 6.688 8.672 -19.687 1.00 66.62 98 GLU A N 1
ATOM 757 C CA . GLU A 1 98 ? 6.244 9.426 -20.877 1.00 66.62 98 GLU A CA 1
ATOM 758 C C . GLU A 1 98 ? 5.345 10.630 -20.534 1.00 66.62 98 GLU A C 1
ATOM 760 O O . GLU A 1 98 ? 5.270 11.571 -21.320 1.00 66.62 98 GLU A O 1
ATOM 765 N N . ASN A 1 99 ? 4.709 10.628 -19.354 1.00 68.06 99 ASN A N 1
ATOM 766 C CA . ASN A 1 99 ? 3.923 11.744 -18.839 1.00 68.06 99 ASN A CA 1
ATOM 767 C C . ASN A 1 99 ? 4.702 12.493 -17.743 1.00 68.06 99 ASN A C 1
ATOM 769 O O . ASN A 1 99 ? 5.062 11.896 -16.727 1.00 68.06 99 ASN A O 1
ATOM 773 N N . ASP A 1 100 ? 4.845 13.816 -17.883 1.00 70.56 100 ASP A N 1
ATOM 774 C CA . ASP A 1 100 ? 5.517 14.706 -16.908 1.00 70.56 100 ASP A CA 1
ATOM 775 C C . ASP A 1 100 ? 4.842 14.751 -15.520 1.00 70.56 100 ASP A C 1
ATOM 777 O O . ASP A 1 100 ? 5.345 15.370 -14.583 1.00 70.56 100 ASP A O 1
ATOM 781 N N . THR A 1 101 ? 3.686 14.107 -15.365 1.00 81.44 101 THR A N 1
ATOM 782 C CA . THR A 1 101 ? 2.935 14.039 -14.107 1.00 81.44 101 THR A CA 1
ATOM 783 C C . THR A 1 101 ? 3.262 12.806 -13.274 1.00 81.44 101 THR A C 1
ATOM 785 O O . THR A 1 101 ? 2.967 12.796 -12.079 1.00 81.44 101 THR A O 1
ATOM 788 N N . THR A 1 102 ? 3.832 11.759 -13.876 1.00 87.50 102 THR A N 1
ATOM 789 C CA . THR A 1 102 ? 4.105 10.482 -13.207 1.00 87.50 102 THR A CA 1
ATOM 790 C C . THR A 1 102 ? 5.590 10.170 -13.215 1.00 87.50 102 THR A C 1
ATOM 792 O O . THR A 1 102 ? 6.278 10.250 -14.232 1.00 87.50 102 THR A O 1
ATOM 795 N N . PHE A 1 103 ? 6.094 9.776 -12.056 1.00 88.00 103 PHE A N 1
ATOM 796 C CA . PHE A 1 103 ? 7.499 9.476 -11.857 1.00 88.00 103 PHE A CA 1
ATOM 797 C C . PHE A 1 103 ? 7.642 8.099 -11.246 1.00 88.00 103 PHE A C 1
ATOM 799 O O . PHE A 1 103 ? 6.791 7.633 -10.491 1.00 88.00 103 PHE A O 1
ATOM 806 N N . ARG A 1 104 ? 8.751 7.456 -11.579 1.00 89.25 104 ARG A N 1
ATOM 807 C CA . ARG A 1 104 ? 9.123 6.164 -11.028 1.00 89.25 104 ARG A CA 1
ATOM 808 C C . ARG A 1 104 ? 10.415 6.324 -10.256 1.00 89.25 104 ARG A C 1
ATOM 810 O O . ARG A 1 104 ? 11.362 6.908 -10.775 1.00 89.25 104 ARG A O 1
ATOM 817 N N . ILE A 1 105 ? 10.473 5.793 -9.047 1.00 89.75 105 ILE A N 1
ATOM 818 C CA . ILE A 1 105 ? 11.703 5.701 -8.269 1.00 89.75 105 ILE A CA 1
ATOM 819 C C . ILE A 1 105 ? 11.997 4.236 -7.978 1.00 89.75 105 ILE A C 1
ATOM 821 O O . ILE A 1 105 ? 11.132 3.502 -7.505 1.00 89.75 105 ILE A O 1
ATOM 825 N N . ARG A 1 106 ? 13.225 3.823 -8.286 1.00 88.62 106 ARG A N 1
ATOM 826 C CA . ARG A 1 106 ? 13.693 2.448 -8.124 1.00 88.62 106 ARG A CA 1
ATOM 827 C C . ARG A 1 106 ? 14.894 2.436 -7.189 1.00 88.62 106 ARG A C 1
ATOM 829 O O . ARG A 1 106 ? 15.872 3.129 -7.467 1.00 88.62 106 ARG A O 1
ATOM 836 N N . ASP A 1 107 ? 14.840 1.649 -6.124 1.00 87.69 107 ASP A N 1
ATOM 837 C CA . ASP A 1 107 ? 15.968 1.361 -5.232 1.00 87.69 107 ASP A CA 1
ATOM 838 C C . ASP A 1 107 ? 16.505 -0.045 -5.568 1.00 87.69 107 ASP A C 1
ATOM 840 O O . ASP A 1 107 ? 15.872 -1.042 -5.215 1.00 87.69 107 ASP A O 1
ATOM 844 N N . PRO A 1 108 ? 17.646 -0.168 -6.275 1.00 84.12 108 PRO A N 1
ATOM 845 C CA . PRO A 1 108 ? 18.210 -1.470 -6.633 1.00 84.12 108 PRO A CA 1
ATOM 846 C C . PRO A 1 108 ? 18.779 -2.248 -5.441 1.00 84.12 108 PRO A C 1
ATOM 848 O O . PRO A 1 108 ? 18.924 -3.465 -5.536 1.00 84.12 108 PRO A O 1
ATOM 851 N N . ILE A 1 109 ? 19.138 -1.561 -4.349 1.00 82.44 109 ILE A N 1
ATOM 852 C CA . ILE A 1 109 ? 19.755 -2.178 -3.168 1.00 82.44 109 ILE A CA 1
ATOM 853 C C . ILE A 1 109 ? 18.677 -2.910 -2.380 1.00 82.44 109 ILE A C 1
ATOM 855 O O . ILE A 1 109 ? 18.835 -4.084 -2.055 1.00 82.44 109 ILE A O 1
ATOM 859 N N . GLN A 1 110 ? 17.566 -2.223 -2.122 1.00 81.69 110 GLN A N 1
ATOM 860 C CA . GLN A 1 110 ? 16.426 -2.787 -1.399 1.00 81.69 110 GLN A CA 1
ATOM 861 C C . GLN A 1 110 ? 15.437 -3.510 -2.320 1.00 81.69 110 GLN A C 1
ATOM 863 O O . GLN A 1 110 ? 14.515 -4.163 -1.843 1.00 81.69 110 GLN A O 1
ATOM 868 N N . GLN A 1 111 ? 15.649 -3.430 -3.638 1.00 86.94 111 GLN A N 1
ATOM 869 C CA . GLN A 1 111 ? 14.788 -4.021 -4.665 1.00 86.94 111 GLN A CA 1
ATOM 870 C C . GLN A 1 111 ? 13.339 -3.543 -4.544 1.00 86.94 111 GLN A C 1
ATOM 872 O O . GLN A 1 111 ? 12.406 -4.334 -4.675 1.00 86.94 111 GLN A O 1
ATOM 877 N N . LEU A 1 112 ? 13.172 -2.246 -4.283 1.00 87.31 112 LEU A N 1
ATOM 878 C CA . LEU A 1 112 ? 11.879 -1.585 -4.162 1.00 87.31 112 LEU A CA 1
ATOM 879 C C . LEU A 1 112 ? 11.652 -0.692 -5.373 1.00 87.31 112 LEU A C 1
ATOM 881 O O . LEU A 1 112 ? 12.576 -0.056 -5.891 1.00 87.31 112 LEU A O 1
ATOM 885 N N . ASP A 1 113 ? 10.408 -0.626 -5.817 1.00 89.06 113 ASP A N 1
ATOM 886 C CA . ASP A 1 113 ? 10.015 0.220 -6.926 1.00 89.06 113 ASP A CA 1
ATOM 887 C C . ASP A 1 113 ? 8.664 0.865 -6.641 1.00 89.06 113 ASP A C 1
ATOM 889 O O . ASP A 1 113 ? 7.707 0.191 -6.265 1.00 89.06 113 ASP A O 1
ATOM 893 N N . PHE A 1 114 ? 8.611 2.184 -6.805 1.00 8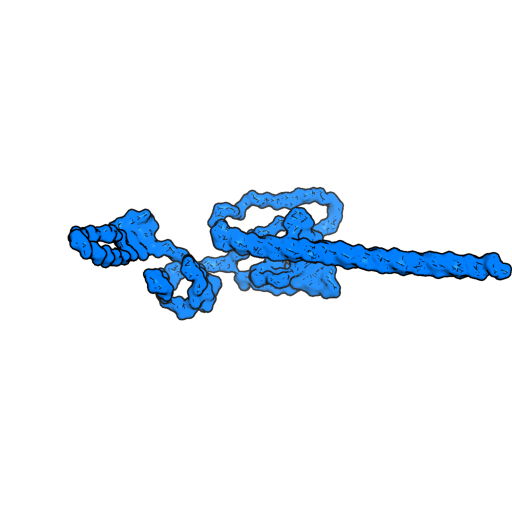9.50 114 PHE A N 1
ATOM 894 C CA . PHE A 1 114 ? 7.418 2.977 -6.553 1.00 89.50 114 PHE A CA 1
ATOM 895 C C . PHE A 1 114 ? 7.133 3.871 -7.751 1.00 89.50 114 PHE A C 1
ATOM 897 O O . PHE A 1 114 ? 8.011 4.586 -8.243 1.00 89.50 114 PHE A O 1
ATOM 904 N N . ILE A 1 115 ? 5.876 3.886 -8.184 1.00 89.81 115 ILE A N 1
ATOM 905 C CA . ILE A 1 115 ? 5.373 4.861 -9.149 1.00 89.81 115 ILE A CA 1
ATOM 906 C C . ILE A 1 115 ? 4.512 5.854 -8.382 1.00 89.81 115 ILE A C 1
ATOM 908 O O . ILE A 1 115 ? 3.614 5.454 -7.649 1.00 89.81 115 ILE A O 1
ATOM 912 N N . TYR A 1 116 ? 4.771 7.144 -8.543 1.00 89.06 116 TYR A N 1
ATOM 913 C CA . TYR A 1 116 ? 4.047 8.197 -7.844 1.00 89.06 116 TYR A CA 1
ATOM 914 C C . TYR A 1 116 ? 3.637 9.321 -8.791 1.00 89.06 116 TYR A C 1
ATOM 916 O O . TYR A 1 116 ? 4.261 9.557 -9.829 1.00 89.06 116 TYR A O 1
ATOM 924 N N . SER A 1 117 ? 2.564 10.020 -8.428 1.00 87.56 117 SER A N 1
ATOM 925 C CA . SER A 1 117 ? 2.084 11.187 -9.169 1.00 87.56 117 SER A CA 1
ATOM 926 C C . SER A 1 117 ? 2.613 12.466 -8.530 1.00 87.56 117 SER A C 1
ATOM 928 O O . SER A 1 117 ? 2.501 12.626 -7.322 1.00 87.56 117 SER A O 1
ATOM 930 N N . MET A 1 118 ? 3.090 13.433 -9.314 1.00 81.69 118 MET A N 1
ATOM 931 C CA . MET A 1 118 ? 3.552 14.748 -8.828 1.00 81.69 118 MET A CA 1
ATOM 932 C C . MET A 1 118 ? 2.390 15.680 -8.431 1.00 81.69 118 MET A C 1
ATOM 934 O O . MET A 1 118 ? 2.453 16.897 -8.571 1.00 81.69 118 MET A O 1
ATOM 938 N N . ILE A 1 119 ? 1.287 15.100 -7.964 1.00 81.12 119 ILE A N 1
ATOM 939 C CA . ILE A 1 119 ? 0.172 15.839 -7.389 1.00 81.12 119 ILE A CA 1
ATOM 940 C C . ILE A 1 119 ? 0.445 15.921 -5.894 1.00 81.12 119 ILE A C 1
ATOM 942 O O . ILE A 1 119 ? 0.816 14.936 -5.255 1.00 81.12 119 ILE A O 1
ATOM 946 N N . ASN A 1 120 ? 0.284 17.114 -5.346 1.00 78.25 120 ASN A N 1
ATOM 947 C CA . ASN A 1 120 ? 0.409 17.347 -3.921 1.00 78.25 120 ASN A CA 1
ATOM 948 C C . ASN A 1 120 ? -0.744 16.654 -3.193 1.00 78.25 120 ASN A C 1
ATOM 950 O O . ASN A 1 120 ? -1.909 16.955 -3.453 1.00 78.25 120 ASN A O 1
ATOM 954 N N . SER A 1 121 ? -0.420 15.731 -2.288 1.00 73.94 121 SER A N 1
ATOM 955 C CA . SER A 1 121 ? -1.410 15.082 -1.432 1.00 73.94 121 SER A CA 1
ATOM 956 C C . SER A 1 121 ? -1.382 15.710 -0.047 1.00 73.94 121 SER A C 1
ATOM 958 O O . SER A 1 121 ? -0.343 15.733 0.613 1.00 73.94 121 SER A O 1
ATOM 960 N N . SER A 1 122 ? -2.534 16.191 0.424 1.00 70.19 122 SER A N 1
ATOM 961 C CA . SER A 1 122 ? -2.689 16.563 1.827 1.00 70.19 122 SER A CA 1
ATOM 962 C C . SER A 1 122 ? -2.749 15.292 2.663 1.00 70.19 122 SER A C 1
ATOM 964 O O . SER A 1 122 ? -3.693 14.512 2.533 1.00 70.19 122 SER A O 1
ATOM 966 N N . VAL A 1 123 ? -1.768 15.092 3.535 1.00 68.25 123 VAL A N 1
ATOM 967 C CA . VAL A 1 123 ? -1.825 14.039 4.549 1.00 68.25 123 VAL A CA 1
ATOM 968 C C . VAL A 1 123 ? -2.074 14.700 5.894 1.00 68.25 123 VAL A C 1
ATOM 970 O O . VAL A 1 123 ? -1.464 15.721 6.198 1.00 68.25 123 VAL A O 1
ATOM 973 N N . CYS A 1 124 ? -3.019 14.163 6.667 1.00 67.69 124 CYS A N 1
ATOM 974 C CA . CYS A 1 124 ? -3.377 14.671 7.994 1.00 67.69 124 CYS A CA 1
ATOM 975 C C . CYS A 1 124 ? -3.924 16.112 8.070 1.00 67.69 124 CYS A C 1
ATOM 977 O O . CYS A 1 124 ? -4.012 16.668 9.158 1.00 67.69 124 CYS A O 1
ATOM 979 N N . GLY A 1 125 ? -4.342 16.723 6.957 1.00 61.62 125 GLY A N 1
ATOM 980 C CA . GLY A 1 125 ? -5.037 18.019 6.969 1.00 61.62 125 GLY A CA 1
ATOM 981 C C . GLY A 1 125 ? -4.175 19.256 7.278 1.00 61.62 125 GLY A C 1
ATOM 982 O O . GLY A 1 125 ? -4.706 20.363 7.225 1.00 61.62 125 GLY A O 1
ATOM 983 N N . GLU A 1 126 ? -2.866 19.119 7.521 1.00 53.00 126 GLU A N 1
ATOM 984 C CA . GLU A 1 126 ? -1.967 20.250 7.803 1.00 53.00 126 GLU A CA 1
ATOM 985 C C . GLU A 1 126 ? -0.974 20.554 6.661 1.00 53.00 126 GLU A C 1
ATOM 987 O O . GLU A 1 126 ? -0.005 19.848 6.398 1.00 53.00 126 GLU A O 1
ATOM 992 N N . GLY A 1 127 ? -1.198 21.692 6.000 1.00 48.91 127 GLY A N 1
ATOM 993 C CA . GLY A 1 127 ? -0.283 22.837 6.088 1.00 48.91 127 GLY A CA 1
ATOM 994 C C . GLY A 1 127 ? 1.018 22.894 5.280 1.00 48.91 127 GLY A C 1
ATOM 995 O O . GLY A 1 127 ? 1.461 24.007 5.025 1.00 48.91 127 GLY A O 1
ATOM 996 N N . ASN A 1 128 ? 1.625 21.794 4.829 1.00 49.69 128 ASN A N 1
ATOM 997 C CA . ASN A 1 128 ? 2.793 21.868 3.931 1.00 49.69 128 ASN A CA 1
ATOM 998 C C . ASN A 1 128 ? 2.658 20.878 2.774 1.00 49.69 128 ASN A C 1
ATOM 1000 O O . ASN A 1 128 ? 3.203 19.779 2.754 1.00 49.69 128 ASN A O 1
ATOM 1004 N N . LEU A 1 129 ? 1.877 21.328 1.795 1.00 53.59 129 LEU A N 1
ATOM 1005 C CA . LEU A 1 129 ? 1.398 20.592 0.629 1.00 53.59 129 LEU A CA 1
ATOM 1006 C C . LEU A 1 129 ? 2.489 20.191 -0.374 1.00 53.59 129 LEU A C 1
ATOM 1008 O O . LEU A 1 129 ? 2.164 19.557 -1.361 1.00 53.59 129 LEU A O 1
ATOM 1012 N N . THR A 1 130 ? 3.753 20.569 -0.204 1.00 56.28 130 THR A N 1
ATOM 1013 C CA . THR A 1 130 ? 4.720 20.556 -1.317 1.00 56.28 130 THR A CA 1
ATOM 1014 C C . THR A 1 130 ? 5.640 19.342 -1.381 1.00 56.28 130 THR A C 1
ATOM 1016 O O . THR A 1 130 ? 6.370 19.220 -2.360 1.00 56.28 130 THR A O 1
ATOM 1019 N N . SER A 1 131 ? 5.636 18.451 -0.383 1.00 69.38 131 SER A N 1
ATOM 1020 C CA . SER A 1 131 ? 6.619 17.357 -0.314 1.00 69.38 131 SER A CA 1
ATOM 1021 C C . SER A 1 131 ? 6.051 15.950 -0.445 1.00 69.38 131 SER A C 1
ATOM 1023 O O . SER A 1 131 ? 6.843 15.026 -0.581 1.00 69.38 131 SER A O 1
ATOM 1025 N N . TYR A 1 132 ? 4.731 15.760 -0.370 1.00 83.31 132 TYR A N 1
ATOM 1026 C CA . TYR A 1 132 ? 4.123 14.428 -0.353 1.00 83.31 132 TYR A CA 1
ATOM 1027 C C . TYR A 1 132 ? 3.327 14.149 -1.620 1.00 83.31 132 TYR A C 1
ATOM 1029 O O . TYR A 1 132 ? 2.440 14.911 -2.011 1.00 83.31 132 TYR A O 1
ATOM 1037 N N . HIS A 1 133 ? 3.619 13.000 -2.212 1.00 86.69 133 HIS A N 1
ATOM 1038 C CA . HIS A 1 133 ? 3.040 12.544 -3.461 1.00 86.69 133 HIS A CA 1
ATOM 1039 C C . HIS A 1 133 ? 2.386 11.176 -3.277 1.00 86.69 133 HIS A C 1
ATOM 1041 O O . HIS A 1 133 ? 2.983 10.310 -2.639 1.00 86.69 133 HIS A O 1
ATOM 1047 N N . PRO A 1 134 ? 1.181 10.941 -3.816 1.00 87.94 134 PRO A N 1
ATOM 1048 C CA . PRO A 1 134 ? 0.527 9.647 -3.691 1.00 87.94 134 PRO A CA 1
ATOM 1049 C C . PRO A 1 134 ? 1.257 8.593 -4.530 1.00 87.94 134 PRO A C 1
ATOM 1051 O O . PRO A 1 134 ? 1.596 8.835 -5.696 1.00 87.94 134 PRO A O 1
ATOM 1054 N N . VAL A 1 135 ? 1.467 7.417 -3.938 1.00 88.75 135 VAL A N 1
ATOM 1055 C CA . VAL A 1 135 ? 1.973 6.237 -4.647 1.00 88.75 135 VAL A CA 1
ATOM 1056 C C . VAL A 1 135 ? 0.816 5.587 -5.402 1.00 88.75 135 VAL A C 1
ATOM 1058 O O . VAL A 1 135 ? -0.243 5.309 -4.844 1.00 88.75 135 VAL A O 1
ATOM 1061 N N . LEU A 1 136 ? 0.995 5.364 -6.700 1.00 87.38 136 LEU A N 1
ATOM 1062 C CA . LEU A 1 136 ? -0.025 4.760 -7.546 1.00 87.38 136 LEU A CA 1
ATOM 1063 C C . LEU A 1 136 ? -0.181 3.275 -7.214 1.00 87.38 136 LEU A C 1
ATOM 1065 O O . LEU A 1 136 ? 0.799 2.542 -7.116 1.00 87.38 136 LEU A O 1
ATOM 1069 N N . GLY A 1 137 ? -1.429 2.828 -7.079 1.00 83.12 137 GLY A N 1
ATOM 1070 C CA . GLY A 1 137 ? -1.750 1.438 -6.747 1.00 83.12 137 GLY A CA 1
ATOM 1071 C C . GLY A 1 137 ? -1.673 1.104 -5.256 1.00 83.12 137 GLY A C 1
ATOM 1072 O O . GLY A 1 137 ? -1.962 -0.032 -4.894 1.00 83.12 137 GLY A O 1
ATOM 1073 N N . MET A 1 138 ? -1.338 2.072 -4.396 1.00 82.44 138 MET A N 1
ATOM 1074 C CA . MET A 1 138 ? -1.342 1.909 -2.942 1.00 82.44 138 MET A CA 1
ATOM 1075 C C . MET A 1 138 ? -2.237 2.965 -2.294 1.00 82.44 138 MET A C 1
ATOM 1077 O O . MET A 1 138 ? -2.061 4.164 -2.506 1.00 82.44 138 MET A O 1
ATOM 1081 N N . GLU A 1 139 ? -3.209 2.531 -1.493 1.00 75.81 139 GLU A N 1
ATOM 1082 C CA . GLU A 1 139 ? -4.064 3.458 -0.752 1.00 75.81 139 GLU A CA 1
ATOM 1083 C C . GLU A 1 139 ? -3.316 3.991 0.475 1.00 75.81 139 GLU A C 1
ATOM 1085 O O . GLU A 1 139 ? -2.649 3.233 1.175 1.00 75.81 139 GLU A O 1
ATOM 1090 N N . ARG A 1 140 ? -3.430 5.298 0.747 1.00 76.69 140 ARG A N 1
ATOM 1091 C CA . ARG A 1 140 ? -2.872 5.972 1.942 1.00 76.69 140 ARG A CA 1
ATOM 1092 C C . ARG A 1 140 ? -1.341 5.951 2.058 1.00 76.69 140 ARG A C 1
ATOM 1094 O O . ARG A 1 140 ? -0.801 6.442 3.046 1.00 76.69 140 ARG A O 1
ATOM 1101 N N . VAL A 1 141 ? -0.636 5.459 1.042 1.00 83.31 141 VAL A N 1
ATOM 1102 C CA . VAL A 1 141 ? 0.824 5.538 0.955 1.00 83.31 141 VAL A CA 1
ATOM 1103 C C . VAL A 1 141 ? 1.209 6.790 0.179 1.00 83.31 141 VAL A C 1
ATOM 1105 O O . VAL A 1 141 ? 0.803 6.997 -0.967 1.00 83.31 141 VAL A O 1
ATOM 1108 N N . VAL A 1 142 ? 2.025 7.626 0.812 1.00 86.69 142 VAL A N 1
ATOM 1109 C CA . VAL A 1 142 ? 2.647 8.783 0.172 1.00 86.69 142 VAL A CA 1
ATOM 1110 C C . VAL A 1 142 ? 4.158 8.650 0.190 1.00 86.69 142 VAL A C 1
ATOM 1112 O O . VAL A 1 142 ? 4.734 8.049 1.095 1.00 86.69 142 VAL A O 1
ATOM 1115 N N . ILE A 1 143 ? 4.800 9.255 -0.798 1.00 86.69 143 ILE A N 1
ATOM 1116 C CA . ILE A 1 143 ? 6.247 9.351 -0.896 1.00 86.69 143 ILE A CA 1
ATOM 1117 C C . ILE A 1 143 ? 6.674 10.812 -0.839 1.00 86.69 143 ILE A C 1
ATOM 1119 O O . ILE A 1 143 ? 6.049 11.683 -1.447 1.00 86.69 143 ILE A O 1
ATOM 1123 N N . ALA A 1 144 ? 7.758 11.067 -0.113 1.00 85.31 144 ALA A N 1
ATOM 1124 C CA . ALA A 1 144 ? 8.477 12.326 -0.170 1.00 85.31 144 ALA A CA 1
ATOM 1125 C C . ALA A 1 144 ? 9.808 12.105 -0.880 1.00 85.31 144 ALA A C 1
ATOM 1127 O O . ALA A 1 144 ? 10.609 11.272 -0.458 1.00 85.31 144 ALA A O 1
ATOM 1128 N N . VAL A 1 145 ? 10.034 12.837 -1.971 1.00 82.06 145 VAL A N 1
ATOM 1129 C CA . VAL A 1 145 ? 11.248 12.710 -2.782 1.00 82.06 145 VAL A CA 1
ATOM 1130 C C . VAL A 1 145 ? 12.036 14.004 -2.694 1.00 82.06 145 VAL A C 1
ATOM 1132 O O . VAL A 1 145 ? 11.562 15.061 -3.102 1.00 82.06 145 VAL A O 1
ATOM 1135 N N . GLN A 1 146 ? 13.257 13.909 -2.178 1.00 80.25 146 GLN A N 1
ATOM 1136 C CA . GLN A 1 146 ? 14.227 14.992 -2.213 1.00 80.25 146 GLN A CA 1
ATOM 1137 C C . GLN A 1 146 ? 15.266 14.667 -3.284 1.00 80.25 146 GLN A C 1
ATOM 1139 O O . GLN A 1 146 ? 15.944 13.643 -3.203 1.00 80.25 146 GLN A O 1
ATOM 1144 N N . GLU A 1 147 ? 15.381 15.516 -4.305 1.00 76.38 147 GLU A N 1
ATOM 1145 C CA . GLU A 1 147 ? 16.422 15.341 -5.316 1.00 76.38 147 GLU A CA 1
ATOM 1146 C C . GLU A 1 147 ? 17.787 15.647 -4.694 1.00 76.38 147 GLU A C 1
ATOM 1148 O O . GLU A 1 147 ? 18.018 16.734 -4.160 1.00 76.38 147 GLU A O 1
ATOM 1153 N N . ALA A 1 148 ? 18.698 14.675 -4.754 1.00 67.56 148 ALA A N 1
ATOM 1154 C CA . ALA A 1 148 ? 20.083 14.904 -4.386 1.00 67.56 148 ALA A CA 1
ATOM 1155 C C . ALA A 1 148 ? 20.686 15.929 -5.357 1.00 67.56 148 ALA A C 1
ATOM 1157 O O . ALA A 1 148 ? 20.562 15.785 -6.578 1.00 67.56 148 ALA A O 1
ATOM 1158 N N . ALA A 1 149 ? 21.330 16.971 -4.825 1.00 54.81 149 ALA A N 1
ATOM 1159 C CA . ALA A 1 149 ? 22.029 17.946 -5.649 1.00 54.81 149 ALA A CA 1
ATOM 1160 C C . ALA A 1 149 ? 23.041 17.212 -6.541 1.00 54.81 149 ALA A C 1
ATOM 1162 O O . ALA A 1 149 ? 23.859 16.424 -6.066 1.00 54.81 149 ALA A O 1
ATOM 1163 N N . LYS A 1 150 ? 22.969 17.451 -7.853 1.00 56.97 150 LYS A N 1
ATOM 1164 C CA . LYS A 1 150 ? 23.967 16.959 -8.805 1.00 56.97 150 LYS A CA 1
ATOM 1165 C C . LYS A 1 150 ? 25.338 17.446 -8.335 1.00 56.97 150 LYS A C 1
ATOM 1167 O O . LYS A 1 150 ? 25.492 18.659 -8.224 1.00 56.97 150 LYS A O 1
ATOM 1172 N N . VAL A 1 151 ? 26.290 16.526 -8.139 1.00 42.00 151 VAL A N 1
ATOM 1173 C CA . VAL A 1 151 ? 27.735 16.624 -8.458 1.00 42.00 151 VAL A CA 1
ATOM 1174 C C . VAL A 1 151 ? 28.565 15.768 -7.488 1.00 42.00 151 VAL A C 1
ATOM 1176 O O . VAL A 1 151 ? 28.528 15.994 -6.289 1.00 42.00 151 VAL A O 1
ATOM 1179 N N . THR A 1 152 ? 29.311 14.823 -8.083 1.00 42.47 152 THR A N 1
ATOM 1180 C CA . THR A 1 152 ? 30.517 14.111 -7.596 1.00 42.47 152 THR A CA 1
ATOM 1181 C C . THR A 1 152 ? 30.504 13.461 -6.209 1.00 42.47 152 THR A C 1
ATOM 1183 O O . THR A 1 152 ? 30.211 14.083 -5.201 1.00 42.47 152 THR A O 1
ATOM 1186 N N . ASP A 1 153 ? 30.971 12.213 -6.200 1.00 34.88 153 ASP A N 1
ATOM 1187 C CA . ASP A 1 153 ? 31.250 11.358 -5.047 1.00 34.88 153 ASP A CA 1
ATOM 1188 C C . ASP A 1 153 ? 30.022 10.833 -4.292 1.00 34.88 153 ASP A C 1
ATOM 1190 O O . ASP A 1 153 ? 29.468 11.438 -3.377 1.00 34.88 153 ASP A O 1
ATOM 1194 N N . LEU A 1 154 ? 29.645 9.611 -4.688 1.00 38.34 154 LEU A N 1
ATOM 1195 C CA . LEU A 1 154 ? 28.851 8.659 -3.915 1.00 38.34 154 LEU A CA 1
ATOM 1196 C C . LEU A 1 154 ? 29.556 8.379 -2.579 1.00 38.34 154 LEU A C 1
ATOM 1198 O O . LEU A 1 154 ? 30.255 7.381 -2.427 1.00 38.34 154 LEU A O 1
ATOM 1202 N N . VAL A 1 155 ? 29.378 9.265 -1.605 1.00 37.25 155 VAL A N 1
ATOM 1203 C CA . VAL A 1 155 ? 29.571 8.925 -0.199 1.00 37.25 155 VAL A CA 1
ATOM 1204 C C . VAL A 1 155 ? 28.211 8.493 0.323 1.00 37.25 155 VAL A C 1
ATOM 1206 O O . VAL A 1 155 ? 27.275 9.290 0.375 1.00 37.25 155 VAL A O 1
ATOM 1209 N N . GLU A 1 156 ? 28.101 7.207 0.656 1.00 37.16 156 GLU A N 1
ATOM 1210 C CA . GLU A 1 156 ? 26.945 6.597 1.311 1.00 37.16 156 GLU A CA 1
ATOM 1211 C C . GLU A 1 156 ? 26.515 7.438 2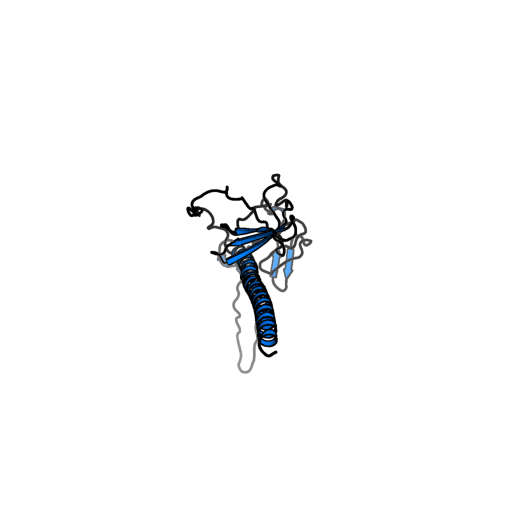.521 1.00 37.16 156 GLU A C 1
ATOM 1213 O O . GLU A 1 156 ? 27.089 7.348 3.608 1.00 37.16 156 GLU A O 1
ATOM 1218 N N . MET A 1 157 ? 25.472 8.255 2.363 1.00 34.72 157 MET A N 1
ATOM 1219 C CA . MET A 1 157 ? 24.775 8.830 3.507 1.00 34.72 157 MET A CA 1
ATOM 1220 C C . MET A 1 157 ? 23.870 7.754 4.093 1.00 34.72 157 MET A C 1
ATOM 1222 O O . MET A 1 157 ? 22.695 7.640 3.754 1.00 34.72 157 MET A O 1
ATOM 1226 N N . ARG A 1 158 ? 24.441 6.943 4.982 1.00 32.09 158 ARG A N 1
ATOM 1227 C CA . ARG A 1 158 ? 23.690 6.048 5.860 1.00 32.09 158 ARG A CA 1
ATOM 1228 C C . ARG A 1 158 ? 22.843 6.906 6.815 1.00 32.09 158 ARG A C 1
ATOM 1230 O O . ARG A 1 158 ? 23.421 7.673 7.587 1.00 32.09 158 ARG A O 1
ATOM 1237 N N . PRO A 1 159 ? 21.501 6.833 6.792 1.00 38.47 159 PRO A N 1
ATOM 1238 C CA . PRO A 1 159 ? 20.692 7.533 7.780 1.00 38.47 159 PRO A CA 1
ATOM 1239 C C . PRO A 1 159 ? 20.851 6.860 9.155 1.00 38.47 159 PRO A C 1
ATOM 1241 O O . PRO A 1 159 ? 20.784 5.637 9.271 1.00 38.47 159 PRO A O 1
ATOM 1244 N N . ASN A 1 160 ? 21.092 7.661 10.198 1.00 34.00 160 ASN A N 1
ATOM 1245 C CA . ASN A 1 160 ? 21.156 7.190 11.583 1.00 34.00 160 ASN A CA 1
ATOM 1246 C C . ASN A 1 160 ? 19.763 6.746 12.049 1.00 34.00 160 ASN A C 1
ATOM 1248 O O . ASN A 1 160 ? 18.848 7.563 12.145 1.00 34.00 160 ASN A O 1
ATOM 1252 N N . ASN A 1 161 ? 19.630 5.458 12.366 1.00 44.75 161 ASN A N 1
ATOM 1253 C CA . ASN A 1 161 ? 18.436 4.874 12.967 1.00 44.75 161 ASN A CA 1
ATOM 1254 C C . ASN A 1 161 ? 18.542 4.940 14.491 1.00 44.75 161 ASN A C 1
ATOM 1256 O O . ASN A 1 161 ? 19.098 4.041 15.118 1.00 44.75 161 ASN A O 1
ATOM 1260 N N . THR A 1 162 ? 17.979 5.982 15.089 1.00 40.62 162 THR A N 1
ATOM 1261 C CA . THR A 1 162 ? 17.662 6.003 16.521 1.00 40.62 162 THR A CA 1
ATOM 1262 C C . THR A 1 162 ? 16.310 6.675 16.696 1.00 40.62 162 THR A C 1
ATOM 1264 O O . THR A 1 162 ? 16.262 7.893 16.811 1.00 40.62 162 THR A O 1
ATOM 1267 N N . ASP A 1 163 ? 15.239 5.884 16.567 1.00 41.38 163 ASP A N 1
ATOM 1268 C CA . ASP A 1 163 ? 13.971 5.993 17.318 1.00 41.38 163 ASP A CA 1
ATOM 1269 C C . ASP A 1 163 ? 12.836 5.279 16.569 1.00 41.38 163 ASP A C 1
ATOM 1271 O O . ASP A 1 163 ? 12.120 5.888 15.782 1.00 41.38 163 ASP A O 1
ATOM 1275 N N . ALA A 1 164 ? 12.658 3.973 16.808 1.00 42.75 164 ALA A N 1
ATOM 1276 C CA . ALA A 1 164 ? 11.427 3.254 16.448 1.00 42.75 164 ALA A CA 1
ATOM 1277 C C . ALA A 1 164 ? 11.381 1.852 17.092 1.00 42.75 164 ALA A C 1
ATOM 1279 O O . ALA A 1 164 ? 11.508 0.848 16.399 1.00 42.75 164 ALA A O 1
ATOM 1280 N N . VAL A 1 165 ? 11.221 1.747 18.419 1.00 38.09 165 VAL A N 1
ATOM 1281 C CA . VAL A 1 165 ? 11.112 0.428 19.100 1.00 38.09 165 VAL A CA 1
ATOM 1282 C C . VAL A 1 165 ? 9.826 0.283 19.934 1.00 38.09 165 VAL A C 1
ATOM 1284 O O . VAL A 1 165 ? 9.787 -0.493 20.874 1.00 38.09 165 VAL A O 1
ATOM 1287 N N . ALA A 1 166 ? 8.729 0.991 19.629 1.00 37.81 166 ALA A N 1
ATOM 1288 C CA . ALA A 1 166 ? 7.550 0.935 20.519 1.00 37.81 166 ALA A CA 1
ATOM 1289 C C . ALA A 1 166 ? 6.154 0.800 19.883 1.00 37.81 166 ALA A C 1
ATOM 1291 O O . ALA A 1 166 ? 5.163 0.910 20.600 1.00 37.81 166 ALA A O 1
ATOM 1292 N N . LYS A 1 167 ? 6.006 0.523 18.582 1.00 44.28 167 LYS A N 1
ATOM 1293 C CA . LYS A 1 167 ? 4.673 0.300 17.976 1.00 44.28 167 LYS A CA 1
ATOM 1294 C C . LYS A 1 167 ? 4.771 -0.779 16.892 1.00 44.28 167 LYS A C 1
ATOM 1296 O O . LYS A 1 167 ? 4.919 -0.421 15.731 1.00 44.28 167 LYS A O 1
ATOM 1301 N N . MET A 1 168 ? 4.778 -2.071 17.253 1.00 42.38 168 MET A N 1
ATOM 1302 C CA . MET A 1 168 ? 5.300 -3.149 16.377 1.00 42.38 168 MET A CA 1
ATOM 1303 C C . MET A 1 168 ? 4.334 -4.283 15.975 1.00 42.38 168 MET A C 1
ATOM 1305 O O . MET A 1 168 ? 4.740 -5.144 15.213 1.00 42.38 168 MET A O 1
ATOM 1309 N N . ALA A 1 169 ? 3.076 -4.336 16.429 1.00 38.47 169 ALA A N 1
ATOM 1310 C CA . ALA A 1 169 ? 2.225 -5.508 16.130 1.00 38.47 169 ALA A CA 1
ATOM 1311 C C . ALA A 1 169 ? 1.233 -5.299 14.967 1.00 38.47 169 ALA A C 1
ATOM 1313 O O . ALA A 1 169 ? 1.156 -6.132 14.073 1.00 38.47 169 ALA A O 1
ATOM 1314 N N . LEU A 1 170 ? 0.511 -4.173 14.933 1.00 41.06 170 LEU A N 1
ATOM 1315 C CA . LEU A 1 170 ? -0.412 -3.842 13.829 1.00 41.06 170 LEU A CA 1
ATOM 1316 C C . LEU A 1 170 ? 0.316 -3.179 12.638 1.00 41.06 170 LEU A C 1
ATOM 1318 O O . LEU A 1 170 ? -0.190 -3.106 11.524 1.00 41.06 170 LEU A O 1
ATOM 1322 N N . SER A 1 171 ? 1.530 -2.686 12.886 1.00 52.75 171 SER A N 1
ATOM 1323 C CA . SER A 1 171 ? 2.356 -1.897 11.969 1.00 52.75 171 SER A CA 1
ATOM 1324 C C . SER A 1 171 ? 3.249 -2.735 11.063 1.00 52.75 171 SER A C 1
ATOM 1326 O O . SER A 1 171 ? 3.426 -2.372 9.900 1.00 52.75 171 SER A O 1
ATOM 1328 N N . GLU A 1 172 ? 3.777 -3.849 11.566 1.00 55.72 172 GLU A N 1
ATOM 1329 C CA . GLU A 1 172 ? 4.651 -4.738 10.801 1.00 55.72 172 GLU A CA 1
ATOM 1330 C C . GLU A 1 172 ? 3.901 -5.330 9.602 1.00 55.72 172 GLU A C 1
ATOM 1332 O O . GLU A 1 172 ? 4.450 -5.381 8.508 1.00 55.72 172 GLU A O 1
ATOM 1337 N N . LEU A 1 173 ? 2.612 -5.664 9.778 1.00 55.16 173 LEU A N 1
ATOM 1338 C CA . LEU A 1 173 ? 1.755 -6.192 8.711 1.00 55.16 173 LEU A CA 1
ATOM 1339 C C . LEU A 1 173 ? 1.665 -5.208 7.533 1.00 55.16 173 LEU A C 1
ATOM 1341 O O . LEU A 1 173 ? 2.003 -5.557 6.407 1.00 55.16 173 LEU A O 1
ATOM 1345 N N . THR A 1 174 ? 1.336 -3.944 7.819 1.00 66.38 174 THR A N 1
ATOM 1346 C CA . THR A 1 174 ? 1.258 -2.888 6.792 1.00 66.38 174 THR A CA 1
ATOM 1347 C C . THR A 1 174 ? 2.609 -2.573 6.139 1.00 66.38 174 THR A C 1
ATOM 1349 O O . THR A 1 174 ? 2.648 -2.215 4.966 1.00 66.38 174 THR A O 1
ATOM 1352 N N . ARG A 1 175 ? 3.734 -2.702 6.864 1.00 73.31 175 ARG A N 1
ATOM 1353 C CA . ARG A 1 175 ? 5.076 -2.512 6.283 1.00 73.31 175 ARG A CA 1
ATOM 1354 C C . ARG A 1 175 ? 5.408 -3.648 5.314 1.00 73.31 175 ARG A C 1
ATOM 1356 O O . ARG A 1 175 ? 5.764 -3.382 4.171 1.00 73.31 175 ARG A O 1
ATOM 1363 N N . VAL A 1 176 ? 5.209 -4.891 5.750 1.00 74.94 176 VAL A N 1
ATOM 1364 C CA . VAL A 1 176 ? 5.465 -6.095 4.948 1.00 74.94 176 VAL A CA 1
ATOM 1365 C C . VAL A 1 176 ? 4.613 -6.111 3.680 1.00 74.94 176 VAL A C 1
ATOM 1367 O O . VAL A 1 176 ? 5.114 -6.475 2.622 1.00 74.94 176 VAL A O 1
ATOM 1370 N N . GLU A 1 177 ? 3.352 -5.680 3.742 1.00 82.00 177 GLU A N 1
ATOM 1371 C CA . GLU A 1 177 ? 2.484 -5.575 2.561 1.00 82.00 177 GLU A CA 1
ATOM 1372 C C . GLU A 1 177 ? 3.020 -4.580 1.521 1.00 82.00 177 GLU A C 1
ATOM 1374 O O . GLU A 1 177 ? 3.034 -4.878 0.324 1.00 82.00 177 GLU A O 1
ATOM 1379 N N . ILE A 1 178 ? 3.499 -3.415 1.967 1.00 81.00 178 ILE A N 1
ATOM 1380 C CA . ILE A 1 178 ? 4.047 -2.371 1.089 1.00 81.00 178 ILE A CA 1
ATOM 1381 C C . ILE A 1 178 ? 5.385 -2.806 0.491 1.00 81.00 178 ILE A C 1
ATOM 1383 O O . ILE A 1 178 ? 5.586 -2.673 -0.721 1.00 81.00 178 ILE A O 1
ATOM 1387 N N . GLU A 1 179 ? 6.286 -3.354 1.309 1.00 83.69 179 GLU A N 1
ATOM 1388 C CA . GLU A 1 179 ? 7.548 -3.943 0.847 1.00 83.69 179 GLU A CA 1
ATOM 1389 C C . GLU A 1 179 ? 7.275 -5.048 -0.181 1.00 83.69 179 GLU A C 1
ATOM 1391 O O . GLU A 1 179 ? 7.845 -5.044 -1.268 1.00 83.69 179 GLU A O 1
ATOM 1396 N N . TYR A 1 180 ? 6.339 -5.955 0.103 1.00 84.50 180 TYR A N 1
ATOM 1397 C CA . TYR A 1 180 ? 5.989 -7.042 -0.806 1.00 84.50 180 TYR A CA 1
ATOM 1398 C C . TYR A 1 180 ? 5.428 -6.535 -2.140 1.00 84.50 180 TYR A C 1
ATOM 1400 O O . TYR A 1 180 ? 5.829 -7.010 -3.209 1.00 84.50 180 TYR A O 1
ATOM 1408 N N . ALA A 1 181 ? 4.511 -5.565 -2.102 1.00 85.06 181 ALA A N 1
ATOM 1409 C CA . ALA A 1 181 ? 3.906 -4.997 -3.301 1.00 85.06 181 ALA A CA 1
ATOM 1410 C C . ALA A 1 181 ? 4.941 -4.257 -4.168 1.00 85.06 181 ALA A C 1
ATOM 1412 O O . ALA A 1 181 ? 5.020 -4.502 -5.375 1.00 85.06 181 ALA A O 1
ATOM 1413 N N . SER A 1 182 ? 5.775 -3.416 -3.555 1.00 82.38 182 SER A N 1
ATOM 1414 C CA . SER A 1 182 ? 6.834 -2.667 -4.250 1.00 82.38 182 SER A CA 1
ATOM 1415 C C . SER A 1 182 ? 7.959 -3.568 -4.766 1.00 82.38 182 SER A C 1
ATOM 1417 O O . SER A 1 182 ? 8.450 -3.373 -5.876 1.00 82.38 182 SER A O 1
ATOM 1419 N N . HIS A 1 183 ? 8.317 -4.618 -4.030 1.00 88.44 183 HIS A N 1
ATOM 1420 C CA . HIS A 1 183 ? 9.270 -5.625 -4.485 1.00 88.44 183 HIS A CA 1
ATOM 1421 C C . HIS A 1 183 ? 8.731 -6.449 -5.663 1.00 88.44 183 HIS A C 1
ATOM 1423 O O . HIS A 1 183 ? 9.423 -6.695 -6.655 1.00 88.44 183 HIS A O 1
ATOM 1429 N N . THR A 1 184 ? 7.454 -6.829 -5.607 1.00 87.38 184 THR A N 1
ATOM 1430 C CA . THR A 1 184 ? 6.783 -7.507 -6.723 1.00 87.38 184 THR A CA 1
ATOM 1431 C C . THR A 1 184 ? 6.776 -6.623 -7.971 1.00 87.38 184 THR A C 1
ATOM 1433 O O . THR A 1 184 ? 7.006 -7.117 -9.079 1.00 87.38 184 THR A O 1
ATOM 1436 N N . GLN A 1 185 ? 6.543 -5.320 -7.802 1.00 83.81 185 GLN A N 1
ATOM 1437 C CA . GLN A 1 185 ? 6.621 -4.343 -8.883 1.00 83.81 185 GLN A CA 1
ATOM 1438 C C . GLN A 1 185 ? 8.042 -4.232 -9.449 1.00 83.81 185 GLN A C 1
ATOM 1440 O O . GLN A 1 185 ? 8.220 -4.315 -10.665 1.00 83.81 185 GLN A O 1
ATOM 1445 N N . TYR A 1 186 ? 9.055 -4.160 -8.580 1.00 88.38 186 TYR A N 1
ATOM 1446 C CA . TYR A 1 186 ? 10.463 -4.138 -8.971 1.00 88.38 186 TYR A CA 1
ATOM 1447 C C . TYR A 1 186 ? 10.823 -5.326 -9.870 1.00 88.38 186 TYR A C 1
ATOM 1449 O O . TYR A 1 186 ? 11.340 -5.129 -10.971 1.00 88.38 186 TYR A O 1
ATOM 1457 N N . ILE A 1 187 ? 10.515 -6.556 -9.441 1.00 86.38 187 ILE A N 1
ATOM 1458 C CA . ILE A 1 187 ? 10.863 -7.770 -10.197 1.00 86.38 187 ILE A CA 1
ATOM 1459 C C . ILE A 1 187 ? 10.167 -7.790 -11.558 1.00 86.38 187 ILE A C 1
ATOM 1461 O O . ILE A 1 187 ? 10.811 -8.065 -12.575 1.00 86.38 187 ILE A O 1
ATOM 1465 N N . ARG A 1 188 ? 8.854 -7.524 -11.584 1.00 87.88 188 ARG A N 1
ATOM 1466 C CA . ARG A 1 188 ? 8.051 -7.577 -12.815 1.00 87.88 188 ARG A CA 1
ATOM 1467 C C . ARG A 1 188 ? 8.588 -6.621 -13.862 1.00 87.88 188 ARG A C 1
ATOM 1469 O O . ARG A 1 188 ? 8.824 -7.016 -15.003 1.00 87.88 188 ARG A O 1
ATOM 1476 N N . ASP A 1 189 ? 8.822 -5.387 -13.457 1.00 86.06 189 ASP A N 1
ATOM 1477 C CA . ASP A 1 189 ? 9.225 -4.353 -14.386 1.00 86.06 189 ASP A CA 1
ATOM 1478 C C . ASP A 1 189 ? 10.691 -4.478 -14.786 1.00 86.06 189 ASP A C 1
ATOM 1480 O O . ASP A 1 189 ? 11.024 -4.237 -15.940 1.00 86.06 189 ASP A O 1
ATOM 1484 N N . PHE A 1 190 ? 11.571 -4.909 -13.878 1.00 85.81 190 PHE A N 1
ATOM 1485 C CA . PHE A 1 190 ? 12.959 -5.201 -14.228 1.00 85.81 190 PHE A CA 1
ATOM 1486 C C . PHE A 1 190 ? 13.046 -6.312 -15.285 1.00 85.81 190 PHE A C 1
ATOM 1488 O O . PHE A 1 190 ? 13.766 -6.181 -16.277 1.00 85.81 190 PHE A O 1
ATOM 1495 N N . ALA A 1 191 ? 12.267 -7.386 -15.123 1.00 88.12 191 ALA A N 1
ATOM 1496 C CA . ALA A 1 191 ? 12.183 -8.453 -16.117 1.00 88.12 191 ALA A CA 1
ATOM 1497 C C . ALA A 1 191 ? 11.604 -7.950 -17.452 1.00 88.12 191 ALA A C 1
ATOM 1499 O O . ALA A 1 191 ? 12.097 -8.314 -18.523 1.00 88.12 191 ALA A O 1
ATOM 1500 N N . MET A 1 192 ? 10.586 -7.088 -17.397 1.00 88.81 192 MET A N 1
ATOM 1501 C CA . MET A 1 192 ? 9.982 -6.487 -18.583 1.00 88.81 192 MET A CA 1
ATOM 1502 C C . MET A 1 192 ? 10.959 -5.561 -19.322 1.00 88.81 192 MET A C 1
ATOM 1504 O O . MET A 1 192 ? 11.057 -5.648 -20.545 1.00 88.81 192 MET A O 1
ATOM 1508 N N . ASP A 1 193 ? 11.730 -4.743 -18.603 1.00 86.94 193 ASP A N 1
ATOM 1509 C CA . ASP A 1 193 ? 12.768 -3.870 -19.160 1.00 86.94 193 ASP A CA 1
ATOM 1510 C C . ASP A 1 193 ? 13.839 -4.689 -19.892 1.00 86.94 193 ASP A C 1
ATOM 1512 O O . ASP A 1 193 ? 14.172 -4.389 -21.042 1.00 86.94 193 ASP A O 1
ATOM 1516 N N . ILE A 1 194 ? 14.328 -5.770 -19.270 1.00 89.50 194 ILE A N 1
ATOM 1517 C CA . ILE A 1 194 ? 15.294 -6.687 -19.892 1.00 89.50 194 ILE A CA 1
ATOM 1518 C C . ILE A 1 194 ? 14.704 -7.321 -21.153 1.00 89.50 194 ILE A C 1
ATOM 1520 O O . ILE A 1 194 ? 15.356 -7.341 -22.198 1.00 89.50 194 ILE A O 1
ATOM 1524 N N . SER A 1 195 ? 13.469 -7.822 -21.079 1.00 92.06 195 SER A N 1
ATOM 1525 C CA . SER A 1 195 ? 12.793 -8.453 -22.215 1.00 92.06 195 SER A CA 1
ATOM 1526 C C . SER A 1 195 ? 12.616 -7.477 -23.380 1.00 92.06 195 SER A C 1
ATOM 1528 O O . SER A 1 195 ? 12.923 -7.803 -24.529 1.00 92.06 195 SER A O 1
ATOM 1530 N N . ASN A 1 196 ? 12.167 -6.255 -23.094 1.00 89.38 196 ASN A N 1
ATOM 1531 C CA . ASN A 1 196 ? 11.977 -5.210 -24.095 1.00 89.38 196 ASN A CA 1
ATOM 1532 C C . ASN A 1 196 ? 13.308 -4.775 -24.718 1.00 89.38 196 ASN A C 1
ATOM 1534 O O . ASN A 1 196 ? 13.389 -4.603 -25.938 1.00 89.38 196 ASN A O 1
ATOM 1538 N N . HIS A 1 197 ? 14.358 -4.639 -23.905 1.00 91.06 197 HIS A N 1
ATOM 1539 C CA . HIS A 1 197 ? 15.699 -4.326 -24.385 1.00 91.06 197 HIS A CA 1
ATOM 1540 C C . HIS A 1 197 ? 16.230 -5.428 -25.310 1.00 91.06 197 HIS A C 1
ATOM 1542 O O . HIS A 1 197 ? 16.617 -5.142 -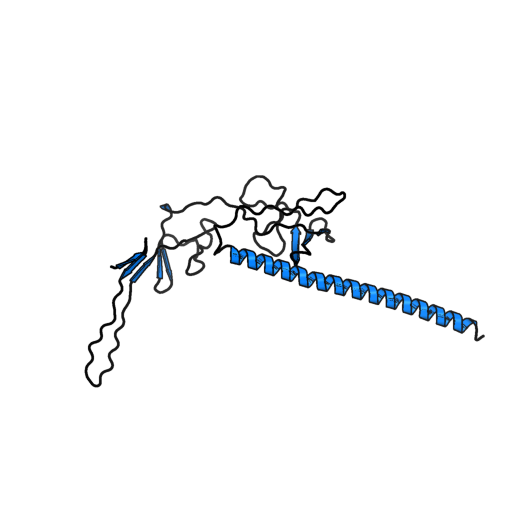26.443 1.00 91.06 197 HIS A O 1
ATOM 1548 N N . LEU A 1 198 ? 16.152 -6.693 -24.888 1.00 94.31 198 LEU A N 1
ATOM 1549 C CA . LEU A 1 198 ? 16.588 -7.832 -25.695 1.00 94.31 198 LEU A CA 1
ATOM 1550 C C . LEU A 1 198 ? 15.807 -7.933 -27.011 1.00 94.31 198 LEU A C 1
ATOM 1552 O O . LEU A 1 198 ? 16.397 -8.137 -28.070 1.00 94.31 198 LEU A O 1
ATOM 1556 N N . ALA A 1 199 ? 14.486 -7.743 -26.977 1.00 93.62 199 ALA A N 1
ATOM 1557 C CA . ALA A 1 199 ? 13.662 -7.744 -28.182 1.00 93.62 199 ALA A CA 1
ATOM 1558 C C . ALA A 1 199 ? 14.077 -6.639 -29.168 1.00 93.62 199 ALA A C 1
ATOM 1560 O O . ALA A 1 199 ? 14.062 -6.856 -30.383 1.00 93.62 199 ALA A O 1
ATOM 1561 N N . ARG A 1 200 ? 14.467 -5.461 -28.664 1.00 93.88 200 ARG A N 1
ATOM 1562 C CA . ARG A 1 200 ? 14.980 -4.362 -29.489 1.00 93.88 200 ARG A CA 1
ATOM 1563 C C . ARG A 1 200 ? 16.328 -4.712 -30.117 1.00 93.88 200 ARG A C 1
ATOM 1565 O O . ARG A 1 200 ? 16.478 -4.532 -31.323 1.00 93.88 200 ARG A O 1
ATOM 1572 N N . GLU A 1 201 ? 17.259 -5.261 -29.342 1.00 95.56 201 GLU A N 1
ATOM 1573 C CA . GLU A 1 201 ? 18.567 -5.696 -29.849 1.00 95.56 201 GLU A CA 1
ATOM 1574 C C . GLU A 1 201 ? 18.434 -6.791 -30.914 1.00 95.56 201 GLU A C 1
ATOM 1576 O O . GLU A 1 201 ? 19.034 -6.695 -31.983 1.00 95.56 201 GLU A O 1
ATOM 1581 N N . ILE A 1 202 ? 17.566 -7.785 -30.700 1.00 94.38 202 ILE A N 1
ATOM 1582 C CA . ILE A 1 202 ? 17.299 -8.835 -31.695 1.00 94.38 202 ILE A CA 1
ATOM 1583 C C . ILE A 1 202 ? 16.761 -8.232 -32.997 1.00 94.38 202 ILE A C 1
ATOM 1585 O O . ILE A 1 202 ? 17.220 -8.601 -34.078 1.00 94.38 202 ILE A O 1
ATOM 1589 N N . ARG A 1 203 ? 15.811 -7.290 -32.924 1.00 94.25 203 ARG A N 1
ATOM 1590 C CA . ARG A 1 203 ? 15.280 -6.618 -34.123 1.00 94.25 203 ARG A CA 1
ATOM 1591 C C . ARG A 1 203 ? 16.363 -5.828 -34.856 1.00 94.25 203 ARG A C 1
ATOM 1593 O O . ARG A 1 203 ? 16.422 -5.895 -36.084 1.00 94.25 203 ARG A O 1
ATOM 1600 N N . ASN A 1 204 ? 17.223 -5.120 -34.125 1.00 94.94 204 ASN A N 1
ATOM 1601 C CA . ASN A 1 204 ? 18.348 -4.387 -34.707 1.00 94.94 204 ASN A CA 1
ATOM 1602 C C . ASN A 1 204 ? 19.309 -5.343 -35.427 1.00 94.94 204 ASN A C 1
ATOM 1604 O O . ASN A 1 204 ? 19.621 -5.136 -36.599 1.00 94.94 204 ASN A O 1
ATOM 1608 N N . LEU A 1 205 ? 19.701 -6.440 -34.774 1.00 95.44 205 LEU A N 1
ATOM 1609 C CA . LEU A 1 205 ? 20.575 -7.461 -35.358 1.00 95.44 205 LEU A CA 1
ATOM 1610 C C . LEU A 1 205 ? 19.959 -8.121 -36.597 1.00 95.44 205 LEU A C 1
ATOM 1612 O O . LEU A 1 205 ? 20.648 -8.334 -37.593 1.00 95.44 205 LEU A O 1
ATOM 1616 N N . GLN A 1 206 ? 18.656 -8.410 -36.581 1.00 94.88 206 GLN A N 1
ATOM 1617 C CA . GLN A 1 206 ? 17.947 -8.935 -37.752 1.00 94.88 206 GLN A CA 1
ATOM 1618 C C . GLN A 1 206 ? 17.940 -7.939 -38.918 1.00 94.88 206 GLN A C 1
ATOM 1620 O O . GLN A 1 206 ? 18.075 -8.349 -40.073 1.00 94.88 206 GLN A O 1
ATOM 1625 N N . CYS A 1 207 ? 17.801 -6.642 -38.634 1.00 95.81 207 CYS A N 1
ATOM 1626 C CA . CYS A 1 207 ? 17.870 -5.589 -39.643 1.00 95.81 207 CYS A CA 1
ATOM 1627 C C . CYS A 1 207 ? 19.264 -5.529 -40.290 1.00 95.81 207 CYS A C 1
ATOM 1629 O O . CYS A 1 207 ? 19.380 -5.601 -41.516 1.00 95.81 207 CYS A O 1
ATOM 1631 N N . GLU A 1 208 ? 20.322 -5.502 -39.476 1.00 95.44 208 GLU A N 1
ATOM 1632 C CA . GLU A 1 208 ? 21.708 -5.484 -39.961 1.00 95.44 208 GLU A CA 1
ATOM 1633 C C . GLU A 1 208 ? 22.078 -6.762 -40.726 1.00 95.44 208 GLU A C 1
ATOM 1635 O O . GLU A 1 208 ? 22.721 -6.706 -41.778 1.00 95.44 208 GLU A O 1
ATOM 1640 N N . SER A 1 209 ? 21.606 -7.924 -40.266 1.00 95.44 209 SER A N 1
ATOM 1641 C CA . SER A 1 209 ? 21.795 -9.198 -40.966 1.00 95.44 209 SER A CA 1
ATOM 1642 C C . SER A 1 209 ? 21.154 -9.177 -42.357 1.00 95.44 209 SER A C 1
ATOM 1644 O O . SER A 1 209 ? 21.805 -9.537 -43.340 1.00 95.44 209 SER A O 1
ATOM 1646 N N . ARG A 1 210 ? 19.913 -8.682 -42.476 1.00 93.38 210 ARG A N 1
ATOM 1647 C CA . ARG A 1 210 ? 19.229 -8.540 -43.773 1.00 93.38 210 ARG A CA 1
ATOM 1648 C C . ARG A 1 210 ? 19.946 -7.567 -44.698 1.00 93.38 210 ARG A C 1
ATOM 1650 O O . ARG A 1 210 ? 20.101 -7.862 -45.879 1.00 93.38 210 ARG A O 1
ATOM 1657 N N . LYS A 1 211 ? 20.409 -6.434 -44.169 1.00 94.69 211 LYS A N 1
ATOM 1658 C CA . LYS A 1 211 ? 21.182 -5.446 -44.928 1.00 94.69 211 LYS A CA 1
ATOM 1659 C C . LYS A 1 211 ? 22.485 -6.049 -45.459 1.00 94.69 211 LYS A C 1
ATOM 1661 O O . LYS A 1 211 ? 22.803 -5.884 -46.633 1.00 94.69 211 LYS A O 1
ATOM 1666 N N . THR A 1 212 ? 23.196 -6.806 -44.628 1.00 93.69 212 THR A N 1
ATOM 1667 C CA . THR A 1 212 ? 24.438 -7.491 -45.017 1.00 93.69 212 THR A CA 1
ATOM 1668 C C . THR A 1 212 ? 24.182 -8.566 -46.074 1.00 93.69 212 THR A C 1
ATOM 1670 O O . THR A 1 212 ? 24.901 -8.625 -47.069 1.00 93.69 212 THR A O 1
ATOM 1673 N N . ALA A 1 213 ? 23.130 -9.377 -45.910 1.00 92.44 213 ALA A N 1
ATOM 1674 C CA . ALA A 1 213 ? 22.747 -10.394 -46.890 1.00 92.44 213 ALA A CA 1
ATOM 1675 C C . ALA A 1 213 ? 22.371 -9.771 -48.243 1.00 92.44 213 ALA A C 1
ATOM 1677 O O . ALA A 1 213 ? 22.796 -10.264 -49.287 1.00 92.44 213 ALA A O 1
ATOM 1678 N N . TYR A 1 214 ? 21.630 -8.659 -48.223 1.00 92.25 214 TYR A N 1
ATOM 1679 C CA . TYR A 1 214 ? 21.311 -7.894 -49.424 1.00 92.25 214 TYR A CA 1
ATOM 1680 C C . TYR A 1 214 ? 22.580 -7.390 -50.119 1.00 92.25 214 TYR A C 1
ATOM 1682 O O . TYR A 1 214 ? 22.752 -7.632 -51.311 1.00 92.25 214 TYR A O 1
ATOM 1690 N N . HIS A 1 215 ? 23.503 -6.767 -49.377 1.00 91.62 215 HIS A N 1
ATOM 1691 C CA . HIS A 1 215 ? 24.777 -6.310 -49.934 1.00 91.62 215 HIS A CA 1
ATOM 1692 C C . HIS A 1 215 ? 25.586 -7.458 -50.552 1.00 91.62 215 HIS A C 1
ATOM 1694 O O . HIS A 1 215 ? 26.044 -7.334 -51.685 1.00 91.62 215 HIS A O 1
ATOM 1700 N N . ALA A 1 216 ? 25.710 -8.596 -49.865 1.00 89.81 216 ALA A N 1
ATOM 1701 C CA . ALA A 1 216 ? 26.425 -9.760 -50.387 1.00 89.81 216 ALA A CA 1
ATOM 1702 C C . ALA A 1 216 ? 25.793 -10.310 -51.680 1.00 89.81 216 ALA A C 1
ATOM 1704 O O . ALA A 1 216 ? 26.514 -10.601 -52.636 1.00 89.81 216 ALA A O 1
ATOM 1705 N N . ALA A 1 217 ? 24.460 -10.400 -51.741 1.00 87.88 217 ALA A N 1
ATOM 1706 C CA . ALA A 1 217 ? 23.735 -10.823 -52.940 1.00 87.88 217 ALA A CA 1
ATOM 1707 C C . ALA A 1 217 ? 23.937 -9.845 -54.111 1.00 87.88 217 ALA A C 1
ATOM 1709 O O . ALA A 1 217 ? 24.161 -10.269 -55.241 1.00 87.88 217 ALA A O 1
ATOM 1710 N N . THR A 1 218 ? 23.919 -8.533 -53.849 1.00 85.88 218 THR A N 1
ATOM 1711 C CA . THR A 1 218 ? 24.171 -7.532 -54.895 1.00 85.88 218 THR A CA 1
ATOM 1712 C C . THR A 1 218 ? 25.605 -7.565 -55.413 1.00 85.88 218 THR A C 1
ATOM 1714 O O . THR A 1 218 ? 25.806 -7.452 -56.617 1.00 85.88 218 THR A O 1
ATOM 1717 N N . THR A 1 219 ? 26.597 -7.753 -54.538 1.00 84.75 219 THR A N 1
ATOM 1718 C CA . THR A 1 219 ? 28.003 -7.815 -54.952 1.00 84.75 219 THR A CA 1
ATOM 1719 C C . THR A 1 219 ? 28.278 -9.086 -55.748 1.00 84.75 219 THR A C 1
ATOM 1721 O O . THR A 1 219 ? 28.885 -9.013 -56.806 1.00 84.75 219 THR A O 1
ATOM 1724 N N . THR A 1 220 ? 27.798 -10.248 -55.293 1.00 80.50 220 THR A N 1
ATOM 1725 C CA . THR A 1 220 ? 27.974 -11.519 -56.026 1.00 80.50 220 THR A CA 1
ATOM 1726 C C . THR A 1 220 ? 27.332 -11.478 -57.414 1.00 80.50 220 THR A C 1
ATOM 1728 O O . THR A 1 220 ? 27.986 -11.824 -58.392 1.00 80.50 220 THR A O 1
ATOM 1731 N N . ALA A 1 221 ? 26.121 -10.925 -57.540 1.00 74.94 221 ALA A N 1
ATOM 1732 C CA . ALA A 1 221 ? 25.453 -10.761 -58.834 1.00 74.94 221 ALA A CA 1
ATOM 1733 C C . ALA A 1 221 ? 26.186 -9.829 -59.824 1.00 74.94 221 ALA A C 1
ATOM 1735 O O . ALA A 1 221 ? 25.938 -9.912 -61.023 1.00 74.94 221 ALA A O 1
ATOM 1736 N N . GLN A 1 222 ? 27.070 -8.939 -59.357 1.00 67.62 222 GLN A N 1
ATOM 1737 C CA . GLN A 1 222 ? 27.855 -8.047 -60.223 1.00 67.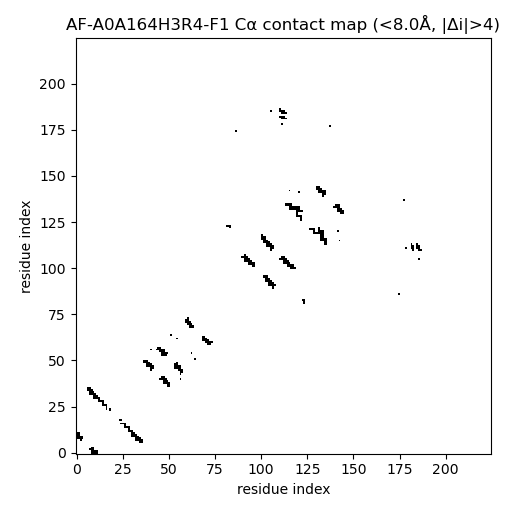62 222 GLN A CA 1
ATOM 1738 C C . GLN A 1 222 ? 29.122 -8.696 -60.800 1.00 67.62 222 GLN A C 1
ATOM 1740 O O . GLN A 1 222 ? 29.671 -8.158 -61.758 1.00 67.62 222 GLN A O 1
ATOM 1745 N N . TYR A 1 223 ? 29.593 -9.813 -60.236 1.00 61.28 223 TYR A N 1
ATOM 1746 C CA . TYR A 1 223 ? 30.831 -10.480 -60.665 1.00 61.28 223 TYR A CA 1
ATOM 1747 C C . TYR A 1 223 ? 30.608 -11.746 -61.512 1.00 61.28 223 TYR A C 1
ATOM 1749 O O . TYR A 1 223 ? 31.555 -12.199 -62.146 1.00 61.28 223 TYR A O 1
ATOM 1757 N N . ASP A 1 224 ? 29.381 -12.274 -61.575 1.00 57.03 224 ASP A N 1
ATOM 1758 C CA . ASP A 1 224 ? 29.011 -13.462 -62.371 1.00 57.03 224 ASP A CA 1
ATOM 1759 C C . ASP A 1 224 ? 28.414 -13.115 -63.763 1.00 57.03 224 ASP A C 1
ATOM 1761 O O . ASP A 1 224 ? 27.614 -13.878 -64.310 1.00 57.03 224 ASP A O 1
ATOM 1765 N N . GLY A 1 225 ? 28.769 -11.951 -64.329 1.00 50.75 225 GLY A N 1
ATOM 1766 C CA . GLY A 1 225 ? 28.315 -11.457 -65.643 1.00 50.75 225 GLY A CA 1
ATOM 1767 C C . GLY A 1 225 ? 29.388 -11.478 -66.724 1.00 50.75 225 GLY A C 1
ATOM 1768 O O . GLY A 1 225 ? 30.534 -11.079 -66.419 1.00 50.75 225 GLY A O 1
#

Secondary structure (DSSP, 8-state):
-EEEETTEEEE---------TT---------EEEE----EESSTTSPEEETTEEE-TT--SEEEETTEEEE--GGG-------PPP------EEEE-SSTTEEEEEETTTTEEEEEESSPP-STT-S-TTS-EEBTT-SS-EE---PPPS-S-----PPP-----S--SHHHHHHHHHHHHHHHHHHHHHHHHHHHHHHHHHHHHHHHHHHHHHHHHHHHHHH--

pLDDT: mean 75.84, std 15.48, range [32.09, 95.81]

Organism: NCBI:txid35525

Foldseek 3Di:
DDCPDVQKDKDDDDDDDDDDPPDDDDDDDDIDIGHDWDWDAPDQQGWIQGPVGTDGNVDPQWDDDDPDIDGDHCVPDDDDQQDDDDLDDDDWDKDDDPDNQKIKTADPVLLFIWIWGCAFDDGRPDDDRHFWTDTPPDPPDTDGDDDDDDDDDDDDPDDDDDDDDPDPDVSVVVSVVNSVVRNVVSVVVVVVVVVVVVVVVVVVVVVVVVVVVVVVVVVVVVPVD

Radius of gyration: 31.66 Å; Cα contacts (8 Å, |Δi|>4): 212; chains: 1; bounding box: 57×71×106 Å

Nearest PDB structures (foldseek):
  4zb4-assembly1_A  TM=2.949E-01  e=4.604E+00  Saccharomyces cerevisiae S288C

Mean predicted aligned error: 15.89 Å